Protein AF-A0A954L6G1-F1 (afdb_monomer)

Solvent-accessible surface area (backbone atoms only — not comparable to full-atom values): 14324 Å² total; per-residue (Å²): 111,70,65,61,53,52,53,54,38,44,67,31,48,65,79,38,81,56,45,69,69,55,43,50,50,51,41,54,53,53,43,53,52,48,53,52,44,32,55,57,39,49,74,72,54,77,54,74,66,57,22,50,51,52,35,48,60,74,73,45,59,55,69,59,50,26,50,49,55,48,66,68,55,56,71,66,48,51,49,49,45,56,47,41,71,73,65,44,80,57,92,93,56,51,52,65,60,42,11,52,54,41,15,52,52,49,42,51,54,51,51,53,53,50,52,51,52,53,50,50,34,68,75,70,67,61,83,73,84,72,66,63,66,58,57,50,50,51,51,54,51,53,26,53,48,4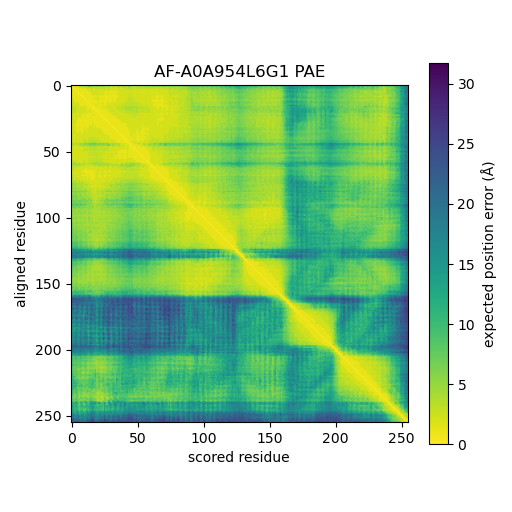3,24,54,50,42,34,52,47,44,53,51,69,75,67,61,80,79,78,93,76,70,71,79,79,46,53,69,38,57,53,45,21,53,51,20,52,50,49,55,50,51,51,52,51,48,54,52,56,41,60,72,68,64,60,88,67,78,72,80,50,75,64,56,53,51,50,54,51,52,40,50,51,51,17,47,57,26,48,46,52,55,52,53,55,55,50,54,66,48,50,65,55,56,57,54,51,62,56,47,58,64,61,64,63,57,68,92,75,86,127

Structure (mmCIF, N/CA/C/O backbone):
data_AF-A0A954L6G1-F1
#
_entry.id   AF-A0A954L6G1-F1
#
loop_
_atom_site.group_PDB
_atom_site.id
_atom_site.type_symbol
_atom_site.label_atom_id
_atom_site.label_alt_id
_atom_site.label_comp_id
_atom_site.label_asym_id
_atom_site.label_entity_id
_atom_site.label_seq_id
_atom_site.pdbx_PDB_ins_code
_atom_site.Cartn_x
_atom_site.Cartn_y
_atom_site.Cartn_z
_atom_site.occupancy
_atom_site.B_iso_or_equiv
_atom_site.auth_seq_id
_atom_site.auth_comp_id
_atom_site.auth_asym_id
_atom_site.auth_atom_id
_atom_site.pdbx_PDB_model_num
ATOM 1 N N . MET A 1 1 ? -16.533 -8.136 26.248 1.00 78.00 1 MET A N 1
ATOM 2 C CA . MET A 1 1 ? -16.760 -6.669 26.196 1.00 78.00 1 MET A CA 1
ATOM 3 C C . MET A 1 1 ? -15.780 -5.954 25.268 1.00 78.00 1 MET A C 1
ATOM 5 O O . MET A 1 1 ? -16.239 -5.197 24.425 1.00 78.00 1 MET A O 1
ATOM 9 N N . GLN A 1 2 ? -14.470 -6.219 25.361 1.00 87.31 2 GLN A N 1
ATOM 10 C CA . GLN A 1 2 ? -13.465 -5.634 24.455 1.00 87.31 2 GLN A CA 1
ATOM 11 C C . GLN A 1 2 ? -13.770 -5.869 22.966 1.00 87.31 2 GLN A C 1
ATOM 13 O O . GLN A 1 2 ? -13.587 -4.960 22.164 1.00 87.31 2 GLN A O 1
ATOM 18 N N . ASP A 1 3 ? -14.318 -7.032 22.604 1.00 89.69 3 ASP A N 1
ATOM 19 C CA 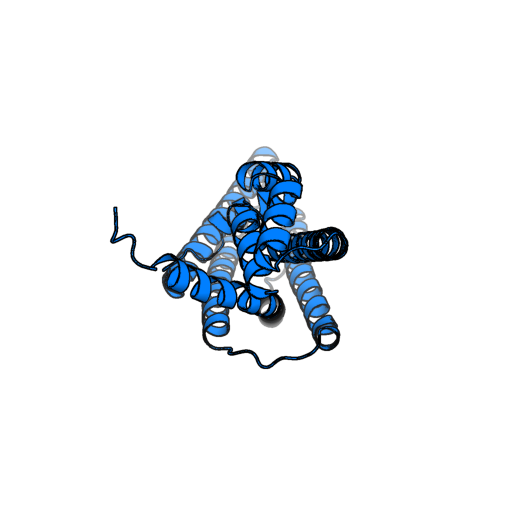. ASP A 1 3 ? -14.669 -7.327 21.207 1.00 89.69 3 ASP A CA 1
ATOM 20 C C . ASP A 1 3 ? -15.749 -6.384 20.662 1.00 89.69 3 ASP A C 1
ATOM 22 O O . ASP A 1 3 ? -15.628 -5.902 19.543 1.00 89.69 3 ASP A O 1
ATOM 26 N N . ARG A 1 4 ? -16.750 -6.006 21.474 1.00 89.69 4 ARG A N 1
ATOM 27 C CA . ARG A 1 4 ? -17.790 -5.043 21.062 1.00 89.69 4 ARG A CA 1
ATOM 28 C C . ARG A 1 4 ? -17.205 -3.658 20.762 1.00 89.69 4 ARG A C 1
ATOM 30 O O . ARG A 1 4 ? -17.628 -3.021 19.803 1.00 89.69 4 ARG A O 1
ATOM 37 N N . LEU A 1 5 ? -16.212 -3.217 21.541 1.00 91.56 5 LEU A N 1
ATOM 38 C CA . LEU A 1 5 ? -15.490 -1.969 21.270 1.00 91.56 5 LEU A CA 1
ATOM 39 C C . LEU A 1 5 ? -14.687 -2.055 19.973 1.00 91.56 5 LEU A C 1
ATOM 41 O O . LEU A 1 5 ? -14.742 -1.133 19.165 1.00 91.56 5 LEU A O 1
ATOM 45 N N . LYS A 1 6 ? -13.978 -3.168 19.745 1.00 91.88 6 LYS A N 1
ATOM 46 C CA . LYS A 1 6 ? -13.238 -3.375 18.494 1.00 91.88 6 LYS A CA 1
ATOM 47 C C . LYS A 1 6 ? -14.166 -3.355 17.279 1.00 91.88 6 LYS A C 1
ATOM 49 O O . LYS A 1 6 ? -13.829 -2.725 16.287 1.00 91.88 6 LYS A O 1
ATOM 54 N N . ILE A 1 7 ? -15.349 -3.962 17.382 1.00 90.25 7 ILE A N 1
ATOM 55 C CA . ILE A 1 7 ? -16.375 -3.939 16.327 1.00 90.25 7 ILE A CA 1
ATOM 56 C C . ILE A 1 7 ? -16.852 -2.507 16.044 1.00 90.25 7 ILE A C 1
ATOM 58 O O . ILE A 1 7 ? -16.988 -2.120 14.884 1.00 90.25 7 ILE A O 1
ATOM 62 N N . ALA A 1 8 ? -17.098 -1.703 17.083 1.00 91.88 8 ALA A N 1
ATOM 63 C CA . ALA A 1 8 ? -17.509 -0.310 16.910 1.00 91.88 8 ALA A CA 1
ATOM 64 C C . ALA A 1 8 ? -16.415 0.530 16.225 1.00 91.88 8 ALA A C 1
ATOM 66 O O . ALA A 1 8 ? -16.706 1.258 15.277 1.00 91.88 8 ALA A O 1
ATOM 67 N N . VAL A 1 9 ? -15.158 0.372 16.652 1.00 95.06 9 VAL A N 1
ATOM 68 C CA . VAL A 1 9 ? -13.986 0.999 16.016 1.00 95.06 9 VAL A CA 1
ATOM 69 C C . VAL A 1 9 ? -13.873 0.589 14.552 1.00 95.06 9 VAL A C 1
ATOM 71 O O . VAL A 1 9 ? -13.688 1.444 13.686 1.00 95.06 9 VAL A O 1
ATOM 74 N N . GLU A 1 10 ? -14.023 -0.703 14.260 1.00 93.25 10 GLU A N 1
ATOM 75 C CA . GLU A 1 10 ? -13.933 -1.222 12.898 1.00 93.25 10 GLU A CA 1
ATOM 76 C C . GLU A 1 10 ? -14.984 -0.583 11.993 1.00 93.25 10 GLU A C 1
ATOM 78 O O . GLU A 1 10 ? -14.648 -0.085 10.923 1.00 93.25 10 GLU A O 1
ATOM 83 N N . ARG A 1 11 ? -16.239 -0.487 12.447 1.00 91.94 11 ARG A N 1
ATOM 84 C CA . ARG A 1 11 ? -17.315 0.162 11.679 1.00 91.94 11 ARG A CA 1
ATOM 85 C C . ARG A 1 11 ? -17.013 1.620 11.329 1.00 91.94 11 ARG A C 1
ATOM 87 O O . ARG A 1 11 ? -17.403 2.062 10.254 1.00 91.94 11 ARG A O 1
ATOM 94 N N . ILE A 1 12 ? -16.310 2.345 12.199 1.00 95.19 12 ILE A N 1
ATOM 95 C CA . ILE A 1 12 ? -15.933 3.747 11.970 1.00 95.19 12 ILE A CA 1
ATOM 96 C C . ILE A 1 12 ? -14.753 3.855 10.994 1.00 95.19 12 ILE A C 1
ATOM 98 O O . ILE A 1 12 ? -14.756 4.705 10.101 1.00 95.19 12 ILE A O 1
ATOM 102 N N . VAL A 1 13 ? -13.732 3.005 11.144 1.00 95.94 13 VAL A N 1
ATOM 103 C CA . VAL A 1 13 ? -12.481 3.106 10.370 1.00 95.94 13 VAL A CA 1
ATOM 104 C C . VAL A 1 13 ? -12.571 2.401 9.009 1.00 95.94 13 VAL A C 1
ATOM 106 O O . VAL A 1 13 ? -11.932 2.821 8.041 1.00 95.94 13 VAL A O 1
ATOM 109 N N . ARG A 1 14 ? -13.389 1.352 8.875 1.00 92.00 14 ARG A N 1
ATOM 110 C CA . ARG A 1 14 ? -13.589 0.605 7.622 1.00 92.00 14 ARG A CA 1
ATOM 111 C C . ARG A 1 14 ? -13.956 1.491 6.424 1.00 92.00 14 ARG A C 1
ATOM 113 O O . ARG A 1 14 ? -13.282 1.344 5.397 1.00 92.00 14 ARG A O 1
ATOM 120 N N . PRO A 1 15 ? -14.930 2.421 6.504 1.00 94.50 15 PRO A N 1
ATOM 121 C CA . PRO A 1 15 ? -15.274 3.301 5.384 1.00 94.50 15 PRO A CA 1
ATOM 122 C C . PRO A 1 15 ? -14.190 4.330 5.034 1.00 94.50 15 PRO A C 1
ATOM 124 O O . PRO A 1 15 ? -14.221 4.873 3.929 1.00 94.50 15 PRO A O 1
ATOM 127 N N . VAL A 1 16 ? -13.210 4.575 5.914 1.00 94.94 16 VAL A N 1
ATOM 128 C CA . VAL A 1 16 ? -12.135 5.542 5.656 1.00 94.94 16 VAL A CA 1
ATOM 129 C C . VAL A 1 16 ? -11.309 5.103 4.438 1.00 94.94 16 VAL A C 1
ATOM 131 O O . VAL A 1 16 ? -10.891 3.956 4.287 1.00 94.94 16 VAL A O 1
ATOM 134 N N . ASP A 1 17 ? -11.072 6.027 3.524 1.00 92.38 17 ASP A N 1
ATOM 135 C CA . ASP A 1 17 ? -10.259 5.910 2.320 1.00 92.38 17 ASP A CA 1
ATOM 136 C C . ASP A 1 17 ? -8.770 6.101 2.684 1.00 92.38 17 ASP A C 1
ATOM 138 O O . ASP A 1 17 ? -8.176 7.131 2.380 1.00 92.38 17 ASP A O 1
ATOM 142 N N . ALA A 1 18 ? -8.184 5.118 3.379 1.00 91.19 18 ALA A N 1
ATOM 143 C CA . ALA A 1 18 ? -6.786 5.138 3.831 1.00 91.19 18 ALA A CA 1
ATOM 144 C C . ALA A 1 18 ? -6.035 3.828 3.510 1.00 91.19 18 ALA A C 1
ATOM 146 O O . ALA A 1 18 ? -6.678 2.772 3.399 1.00 91.19 18 ALA A O 1
ATOM 147 N N . PRO A 1 19 ? -4.689 3.862 3.388 1.00 87.75 19 PRO A N 1
ATOM 148 C CA . PRO A 1 19 ? -3.853 2.664 3.366 1.00 87.75 19 PRO A CA 1
ATOM 149 C C . PRO A 1 19 ? -4.117 1.772 4.581 1.00 87.75 19 PRO A C 1
ATOM 151 O O . PRO A 1 19 ? -4.480 2.241 5.661 1.00 87.75 19 PRO A O 1
ATOM 154 N N . ALA A 1 20 ? -3.924 0.466 4.417 1.00 85.38 20 ALA A N 1
ATOM 155 C CA . ALA A 1 20 ? -4.268 -0.502 5.453 1.00 85.38 20 ALA A CA 1
ATOM 156 C C . ALA A 1 20 ? -3.442 -0.308 6.743 1.00 85.38 20 ALA A C 1
ATOM 158 O O . ALA A 1 20 ? -3.968 -0.461 7.844 1.00 85.38 20 ALA A O 1
ATOM 159 N N . THR A 1 21 ? -2.181 0.107 6.616 1.00 84.38 21 THR A N 1
ATOM 160 C CA . THR A 1 21 ? -1.304 0.483 7.736 1.00 84.38 21 THR A CA 1
ATOM 161 C C . THR A 1 21 ? -1.825 1.702 8.497 1.00 84.38 21 THR A C 1
ATOM 163 O O . THR A 1 21 ? -1.866 1.681 9.727 1.00 84.38 21 THR A O 1
ATOM 166 N N . THR A 1 22 ? -2.296 2.736 7.795 1.00 90.81 22 THR A N 1
ATOM 167 C CA . THR A 1 22 ? -2.945 3.894 8.423 1.00 90.81 22 THR A CA 1
ATOM 168 C C . THR A 1 22 ? -4.234 3.485 9.127 1.00 90.81 22 THR A C 1
ATOM 170 O O . THR A 1 22 ? -4.439 3.877 10.273 1.00 90.81 22 THR A O 1
ATOM 173 N N . LYS A 1 23 ? -5.086 2.666 8.492 1.00 92.81 23 LYS A N 1
ATOM 174 C CA . LYS A 1 23 ? -6.312 2.158 9.131 1.00 92.81 23 LYS A CA 1
ATOM 175 C C . LYS A 1 23 ? -6.008 1.396 10.408 1.00 92.81 23 LYS A C 1
ATOM 177 O O . LYS A 1 23 ? -6.697 1.584 11.400 1.00 92.81 23 LYS A O 1
ATOM 182 N N . LEU A 1 24 ? -4.976 0.556 10.393 1.00 90.31 24 LEU A N 1
ATOM 183 C CA . LEU A 1 24 ? -4.522 -0.160 11.577 1.00 90.31 24 LEU A CA 1
ATOM 184 C C . LEU A 1 24 ? -4.160 0.811 12.708 1.00 90.31 24 LEU A C 1
ATOM 186 O O . LEU A 1 24 ? -4.693 0.673 13.804 1.00 90.31 24 LEU A O 1
ATOM 190 N N . ARG A 1 25 ? -3.337 1.828 12.424 1.00 92.94 25 ARG A N 1
ATOM 191 C CA . ARG A 1 25 ? -2.991 2.859 13.413 1.00 92.94 25 ARG A CA 1
ATOM 192 C C . ARG A 1 25 ? -4.237 3.585 13.932 1.00 92.94 25 ARG A C 1
ATOM 194 O O . ARG A 1 25 ? -4.398 3.719 15.137 1.00 92.94 25 ARG A O 1
ATOM 201 N N . MET A 1 26 ? -5.142 3.994 13.040 1.00 95.50 26 MET A N 1
ATOM 202 C CA . MET A 1 26 ? -6.405 4.646 13.411 1.00 95.50 26 MET A CA 1
ATOM 203 C C . MET A 1 26 ? -7.268 3.756 14.310 1.00 95.50 26 MET A C 1
ATOM 205 O O . MET A 1 26 ? -7.846 4.246 15.273 1.00 95.50 26 MET A O 1
ATOM 209 N N . ARG A 1 27 ? -7.344 2.448 14.028 1.00 95.38 27 ARG A N 1
ATOM 210 C CA . ARG A 1 27 ? -8.066 1.485 14.868 1.00 95.38 27 ARG A CA 1
ATOM 211 C C . ARG A 1 27 ? -7.426 1.361 16.247 1.00 95.38 27 ARG A C 1
ATOM 213 O O . ARG A 1 27 ? -8.142 1.394 17.239 1.00 95.38 27 ARG A O 1
ATOM 220 N N . GLU A 1 28 ? -6.103 1.235 16.319 1.00 94.00 28 GLU A N 1
ATOM 221 C CA . GLU A 1 28 ? -5.363 1.139 17.584 1.00 94.00 28 GLU A CA 1
ATOM 222 C C . GLU A 1 28 ? -5.545 2.400 18.443 1.00 94.00 28 GLU A C 1
ATOM 224 O O . GLU A 1 28 ? -5.882 2.296 19.624 1.00 94.00 28 GLU A O 1
ATOM 229 N N . GLU A 1 29 ? -5.393 3.583 17.844 1.00 96.38 29 GLU A N 1
ATOM 230 C CA . GLU A 1 29 ? -5.580 4.874 18.513 1.00 96.38 29 GLU A CA 1
ATOM 231 C C . GLU A 1 29 ? -7.032 5.058 18.975 1.00 96.38 29 GLU A C 1
ATOM 233 O O . GLU A 1 29 ? -7.282 5.337 20.149 1.00 96.38 29 GLU A O 1
ATOM 238 N N . LEU A 1 30 ? -8.009 4.834 18.089 1.00 96.25 30 LEU A N 1
ATOM 239 C CA . LEU A 1 30 ? -9.424 5.000 18.417 1.00 96.25 30 LEU A CA 1
ATOM 240 C C . LEU A 1 30 ? -9.889 4.001 19.483 1.00 96.25 30 LEU A C 1
ATOM 242 O O . LEU A 1 30 ? -10.657 4.357 20.377 1.00 96.25 30 LEU A O 1
ATOM 246 N N . PHE A 1 31 ? -9.391 2.764 19.432 1.00 95.81 31 PHE A N 1
ATOM 247 C CA . PHE A 1 31 ? -9.660 1.750 20.447 1.00 95.81 31 PHE A CA 1
ATOM 248 C C . PHE A 1 31 ? -9.075 2.138 21.808 1.00 95.81 31 PHE A C 1
ATOM 250 O O . PHE A 1 31 ? -9.761 2.006 22.822 1.00 95.81 31 PHE A O 1
ATOM 257 N N . ALA A 1 32 ? -7.847 2.665 21.847 1.00 96.19 32 ALA A N 1
ATOM 258 C CA . ALA A 1 32 ? -7.239 3.157 23.081 1.00 96.19 32 ALA A CA 1
ATOM 259 C C . ALA A 1 32 ? -8.037 4.326 23.688 1.00 96.19 32 ALA A C 1
ATOM 261 O O . ALA A 1 32 ? -8.297 4.332 24.893 1.00 96.19 32 ALA A O 1
ATOM 262 N N . HIS A 1 33 ? -8.490 5.274 22.861 1.00 96.12 33 HIS A N 1
ATOM 263 C CA . HIS A 1 33 ? -9.347 6.376 23.305 1.00 96.12 33 HIS A CA 1
ATOM 264 C C . HIS A 1 33 ? -10.693 5.887 23.846 1.00 96.12 33 HIS A C 1
ATOM 266 O O . HIS A 1 33 ? -11.124 6.325 24.913 1.00 96.12 33 HIS A O 1
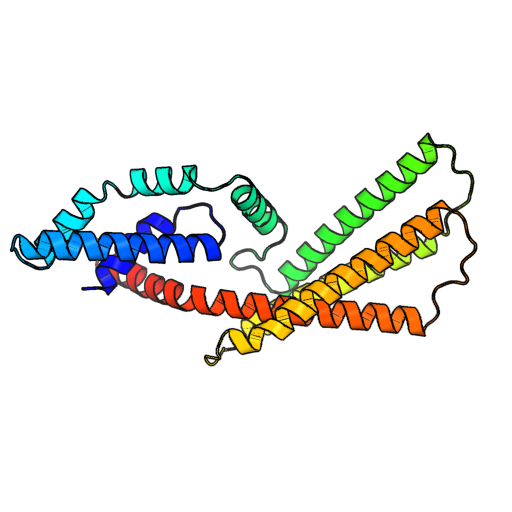ATOM 272 N N . LEU A 1 34 ? -11.334 4.940 23.161 1.00 95.75 34 LEU A N 1
ATOM 273 C CA . LEU A 1 34 ? -12.590 4.355 23.623 1.00 95.75 34 LEU A CA 1
ATOM 274 C C . LEU A 1 34 ? -12.440 3.594 24.940 1.00 95.75 34 LEU A C 1
ATOM 276 O O . LEU A 1 34 ? -13.312 3.708 25.796 1.00 95.75 34 LEU A O 1
ATOM 280 N N . LEU A 1 35 ? -11.341 2.860 25.136 1.00 96.19 35 LEU A N 1
ATOM 281 C CA . LEU A 1 35 ? -11.056 2.200 26.413 1.00 96.19 35 LEU A CA 1
ATOM 282 C C . LEU A 1 35 ? -10.899 3.209 27.556 1.00 96.19 35 LEU A C 1
ATOM 284 O O . LEU A 1 35 ? -11.408 2.970 28.650 1.00 96.19 35 LEU A O 1
ATOM 288 N N . ALA A 1 36 ? -10.235 4.342 27.308 1.00 96.75 36 ALA A N 1
ATOM 289 C CA . ALA A 1 36 ? -10.095 5.404 28.302 1.00 96.75 36 ALA A CA 1
ATOM 290 C C . ALA A 1 36 ? -11.457 6.020 28.668 1.00 96.75 36 ALA A C 1
ATOM 292 O O . ALA A 1 36 ? -11.793 6.111 29.848 1.00 96.75 36 ALA A O 1
ATOM 293 N N . VAL A 1 37 ? -12.283 6.354 27.668 1.00 96.38 37 VAL A N 1
ATOM 294 C CA . VAL A 1 37 ? -13.645 6.869 27.892 1.00 96.38 37 VAL A CA 1
ATOM 295 C C . VAL A 1 37 ? -14.509 5.837 28.618 1.00 96.38 37 VAL A C 1
ATOM 297 O O . VAL A 1 37 ? -15.251 6.190 29.530 1.00 96.38 37 VAL A O 1
ATOM 300 N N . GLN A 1 38 ? -14.398 4.554 28.268 1.00 96.38 38 GLN A N 1
ATOM 301 C CA . GLN A 1 38 ? -15.130 3.490 28.950 1.00 96.38 38 GLN A CA 1
ATOM 302 C C . GLN A 1 38 ? -14.742 3.382 30.424 1.00 96.38 38 GLN A C 1
ATOM 304 O O . GLN A 1 38 ? -15.623 3.255 31.268 1.00 96.38 38 GLN A O 1
ATOM 309 N N . ALA A 1 39 ? -13.450 3.465 30.749 1.00 96.69 39 ALA A N 1
ATOM 310 C CA . ALA A 1 39 ? -12.987 3.446 32.133 1.00 96.69 39 ALA A CA 1
ATOM 311 C C . ALA A 1 39 ? -13.531 4.643 32.937 1.00 96.69 39 ALA A C 1
ATOM 313 O O . ALA A 1 39 ? -13.968 4.472 34.077 1.00 96.69 39 ALA A O 1
ATOM 314 N N . GLU A 1 40 ? -13.578 5.835 32.332 1.00 97.50 40 GLU A N 1
ATOM 315 C CA . GLU A 1 40 ? -14.213 7.012 32.937 1.00 97.50 40 GLU A CA 1
ATOM 316 C C . GLU A 1 40 ? -15.712 6.793 33.178 1.00 97.50 40 GLU A C 1
ATOM 318 O O . GLU A 1 40 ? -16.199 7.024 34.285 1.00 97.50 40 GLU A O 1
ATOM 323 N N . GLU A 1 41 ? -16.460 6.325 32.175 1.00 97.12 41 GLU A N 1
ATOM 324 C CA . GLU A 1 41 ? -17.907 6.113 32.304 1.00 97.12 41 GLU A CA 1
ATOM 325 C C . GLU A 1 41 ? -18.250 4.942 33.241 1.00 97.12 41 GLU A C 1
ATOM 327 O O . GLU A 1 41 ? -19.281 4.985 33.911 1.00 97.12 41 GLU A O 1
ATOM 332 N N . ALA A 1 42 ? -17.383 3.930 33.347 1.00 96.31 42 ALA A N 1
ATOM 333 C CA . ALA A 1 42 ? -17.520 2.835 34.306 1.00 96.31 42 ALA A CA 1
ATOM 334 C C . ALA A 1 42 ? -17.375 3.330 35.752 1.00 96.31 42 ALA A C 1
ATOM 336 O O . ALA A 1 42 ? -18.110 2.889 36.635 1.00 96.31 42 ALA A O 1
ATOM 337 N N . SER A 1 43 ? -16.484 4.301 35.997 1.00 97.38 43 SER A N 1
ATOM 338 C CA . SER A 1 43 ? -16.319 4.911 37.326 1.00 97.38 43 SER A CA 1
ATOM 339 C C . SER A 1 43 ? -17.567 5.665 37.807 1.00 97.38 43 SER A C 1
ATOM 341 O O . SER A 1 43 ? -17.751 5.860 39.007 1.00 97.38 43 SER A O 1
ATOM 343 N N . ARG A 1 44 ? -18.458 6.044 36.880 1.00 96.62 44 ARG A N 1
ATOM 344 C CA . ARG A 1 44 ? -19.743 6.699 37.168 1.00 96.62 44 ARG A CA 1
ATOM 345 C C . ARG A 1 44 ? -20.873 5.708 37.476 1.00 96.62 44 ARG A C 1
ATOM 347 O O . ARG A 1 44 ? -21.989 6.139 37.754 1.00 96.62 44 ARG A O 1
ATOM 354 N N . GLY A 1 45 ? -20.586 4.404 37.455 1.00 95.12 45 GLY A N 1
ATOM 355 C CA . GLY A 1 45 ? -21.544 3.331 37.716 1.00 95.12 45 GLY A CA 1
ATOM 356 C C . GLY A 1 45 ? -22.507 3.073 36.555 1.00 95.12 45 GLY A C 1
ATOM 357 O O . GLY A 1 45 ? -22.589 3.843 35.600 1.00 95.12 45 GLY A O 1
ATOM 358 N N . GLY A 1 46 ? -23.253 1.975 36.638 1.00 94.94 46 GLY A N 1
ATOM 359 C CA . GLY A 1 46 ? -24.144 1.496 35.578 1.00 94.94 46 GLY A CA 1
ATOM 360 C C . GLY A 1 46 ? -23.751 0.104 35.103 1.00 94.94 46 GLY A C 1
ATOM 361 O O . GLY A 1 46 ? -22.687 -0.410 35.448 1.00 94.94 46 GLY A O 1
ATOM 362 N N . SER A 1 47 ? -24.635 -0.516 34.335 1.00 96.25 47 SER A N 1
ATOM 363 C CA . SER A 1 47 ? -24.341 -1.793 33.689 1.00 96.25 47 SER A CA 1
ATOM 364 C C . SER A 1 47 ? -23.300 -1.627 32.577 1.00 96.25 47 SER A C 1
ATOM 366 O O . SER A 1 47 ? -23.170 -0.560 31.975 1.00 96.25 47 SER A O 1
ATOM 368 N N . ASP A 1 48 ? -22.595 -2.710 32.254 1.00 93.19 48 ASP A N 1
ATOM 369 C CA . ASP A 1 48 ? -21.630 -2.773 31.148 1.00 93.19 48 ASP A CA 1
ATOM 370 C C . ASP A 1 48 ? -22.200 -2.244 29.816 1.00 93.19 48 ASP A C 1
ATOM 372 O O . ASP A 1 48 ? -21.497 -1.602 29.032 1.00 93.19 48 ASP A O 1
ATOM 376 N N . GLU A 1 49 ? -23.487 -2.485 29.562 1.00 93.25 49 GLU A N 1
ATOM 377 C CA . GLU A 1 49 ? -24.182 -2.056 28.347 1.00 93.25 49 GLU A CA 1
ATOM 378 C C . GLU A 1 49 ? -24.494 -0.553 28.342 1.00 93.25 49 GLU A C 1
ATOM 380 O O . GLU A 1 49 ? -24.286 0.119 27.330 1.00 93.25 49 GLU A O 1
ATOM 385 N N . GLU A 1 50 ? -24.910 0.007 29.479 1.00 95.44 50 GLU A N 1
ATOM 386 C CA . GLU A 1 50 ? -25.116 1.452 29.632 1.00 95.44 50 GLU A CA 1
ATOM 387 C C . GLU A 1 50 ? -23.797 2.219 29.548 1.00 95.44 50 GLU A C 1
ATOM 389 O O . GLU A 1 50 ? -23.726 3.256 28.887 1.00 95.44 50 GLU A O 1
ATOM 394 N N . VAL A 1 51 ? -22.741 1.698 30.182 1.00 96.19 51 VAL A N 1
ATOM 395 C CA . VAL A 1 51 ? -21.390 2.266 30.107 1.00 96.19 51 VAL A CA 1
ATOM 396 C C . VAL A 1 51 ? -20.931 2.295 28.652 1.00 96.19 51 VAL A C 1
ATOM 398 O O . VAL A 1 51 ? -20.546 3.353 28.163 1.00 96.19 51 VAL A O 1
ATOM 401 N N . MET A 1 52 ? -21.053 1.173 27.937 1.00 94.12 52 MET A N 1
ATOM 402 C CA . MET A 1 52 ? -20.718 1.079 26.514 1.00 94.12 52 MET A CA 1
ATOM 403 C C . MET A 1 52 ? -21.483 2.103 25.671 1.00 94.12 52 MET A C 1
ATOM 405 O O . MET A 1 52 ? -20.881 2.824 24.875 1.00 94.12 52 MET A O 1
ATOM 409 N N . LYS A 1 53 ? -22.805 2.185 25.853 1.00 94.06 53 LYS A N 1
ATOM 410 C CA . LYS A 1 53 ? -23.660 3.114 25.112 1.00 94.06 53 LYS A CA 1
ATOM 411 C C . LYS A 1 53 ? -23.228 4.564 25.336 1.00 94.06 53 LYS A C 1
ATOM 413 O O . LYS A 1 53 ? -23.012 5.278 24.361 1.00 94.06 53 LYS A O 1
ATOM 418 N N . ARG A 1 54 ? -23.017 4.976 26.591 1.00 95.94 54 ARG A N 1
ATOM 419 C CA . ARG A 1 54 ? -22.558 6.337 26.919 1.00 95.94 54 ARG A CA 1
ATOM 420 C C . ARG A 1 54 ? -21.169 6.633 26.360 1.00 95.94 54 ARG A C 1
ATOM 422 O O . ARG A 1 54 ? -20.930 7.740 25.887 1.00 95.94 54 ARG A O 1
ATOM 429 N N . SER A 1 55 ? -20.258 5.658 26.380 1.00 95.81 55 SER A N 1
ATOM 430 C CA . SER A 1 55 ? -18.926 5.825 25.791 1.00 95.81 55 SER A CA 1
ATOM 431 C C . SER A 1 55 ? -18.986 6.058 24.282 1.00 95.81 55 SER A C 1
ATOM 433 O O . SER A 1 55 ? -18.285 6.934 23.781 1.00 95.81 55 SER A O 1
ATOM 435 N N . LEU A 1 56 ? -19.842 5.320 23.568 1.00 93.12 56 LEU A N 1
ATOM 436 C CA . LEU A 1 56 ? -20.051 5.509 22.130 1.00 93.12 56 LEU A CA 1
ATOM 437 C C . LEU A 1 56 ? -20.748 6.840 21.824 1.00 93.12 56 LEU A C 1
ATOM 439 O O . LEU A 1 56 ? -20.318 7.553 20.925 1.00 93.12 56 LEU A O 1
ATOM 443 N N . GLU A 1 57 ? -21.768 7.220 22.597 1.00 94.00 57 GLU A N 1
ATOM 444 C CA . GLU A 1 57 ? -22.444 8.517 22.451 1.00 94.00 57 GLU A CA 1
ATOM 445 C C . GLU A 1 57 ? -21.477 9.694 22.652 1.00 94.00 57 GLU A C 1
ATOM 447 O O . GLU A 1 57 ? -21.529 10.669 21.903 1.00 94.00 57 GLU A O 1
ATOM 452 N N . ARG A 1 58 ? -20.554 9.591 23.619 1.00 94.69 58 ARG A N 1
ATOM 453 C CA . ARG A 1 58 ? -19.545 10.625 23.902 1.00 94.69 58 ARG A CA 1
ATOM 454 C C . ARG A 1 58 ? -18.469 10.730 22.821 1.00 94.69 58 ARG A C 1
ATOM 456 O O . ARG A 1 58 ? -17.918 11.811 22.635 1.00 94.69 58 ARG A O 1
ATOM 463 N N . LEU A 1 59 ? -18.177 9.637 22.116 1.00 92.06 59 LEU A N 1
ATOM 464 C CA . LEU A 1 59 ? -17.281 9.640 20.958 1.00 92.06 59 LEU A CA 1
ATOM 465 C C . LEU A 1 59 ? -17.912 10.354 19.744 1.00 92.06 59 LEU A C 1
ATOM 467 O O . LEU A 1 59 ? -17.194 10.846 18.877 1.00 92.06 59 LEU A O 1
ATOM 471 N N . GLY A 1 60 ? -19.244 10.442 19.706 1.00 92.50 60 GLY A N 1
ATOM 472 C CA . GLY A 1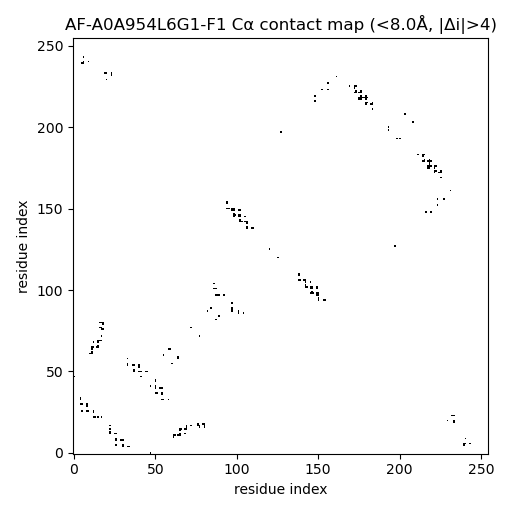 60 ? -20.010 11.037 18.615 1.00 92.50 60 GLY A CA 1
ATOM 473 C C . GLY A 1 60 ? -20.552 10.001 17.628 1.00 92.50 60 GLY A C 1
ATOM 474 O O . GLY A 1 60 ? -20.300 8.800 17.728 1.00 92.50 60 GLY A O 1
ATOM 475 N N . GLY A 1 61 ? -21.348 10.467 16.663 1.00 90.88 61 GLY A N 1
ATOM 476 C CA . GLY A 1 61 ? -21.901 9.604 15.618 1.00 90.88 61 GLY A CA 1
ATOM 477 C C . GLY A 1 61 ? -20.804 9.039 14.713 1.00 90.88 61 GLY A C 1
ATOM 478 O O . GLY A 1 61 ? -19.883 9.764 14.333 1.00 90.88 61 GLY A O 1
ATOM 479 N N . SER A 1 62 ? -20.929 7.764 14.324 1.00 92.06 62 SER A N 1
ATOM 480 C CA . SER A 1 62 ? -19.943 7.073 13.478 1.00 92.06 62 SER A CA 1
ATOM 481 C C . SER A 1 62 ? -19.626 7.842 12.199 1.00 92.06 62 SER A C 1
ATOM 483 O O . SER A 1 62 ? -18.462 7.976 11.842 1.00 92.06 62 SER A O 1
ATOM 485 N N . ASP A 1 63 ? -20.650 8.399 11.553 1.00 93.50 63 ASP A N 1
ATOM 486 C CA . ASP A 1 63 ? -20.514 9.083 10.265 1.00 93.50 63 ASP A CA 1
ATOM 487 C C . ASP A 1 63 ? -19.702 10.376 10.387 1.00 93.50 63 ASP A C 1
ATOM 489 O O . ASP A 1 63 ? -18.881 10.688 9.521 1.00 93.50 63 ASP A O 1
ATOM 493 N N . VAL A 1 64 ? -19.886 11.103 11.495 1.00 95.50 64 VAL A N 1
ATOM 494 C CA . VAL A 1 64 ? -19.123 12.320 11.794 1.00 95.50 64 VAL A CA 1
ATOM 495 C C . VAL A 1 64 ? -17.659 11.951 11.992 1.00 95.50 64 VAL A C 1
ATOM 497 O O . VAL A 1 64 ? -16.798 12.506 11.312 1.00 95.50 64 VAL A O 1
ATOM 500 N N . LEU A 1 65 ? -17.378 10.943 12.821 1.00 96.31 65 LEU A N 1
ATOM 501 C CA . LEU A 1 65 ? -16.005 10.544 13.114 1.00 96.31 65 LEU A CA 1
ATOM 502 C C . LEU A 1 65 ? -15.292 9.959 11.889 1.00 96.31 65 LEU A C 1
ATOM 504 O O . LEU A 1 65 ? -14.130 10.270 11.642 1.00 96.31 65 LEU A O 1
ATOM 508 N N . THR A 1 66 ? -15.988 9.176 11.061 1.00 96.75 66 THR A N 1
ATOM 509 C CA . THR A 1 66 ? -15.463 8.726 9.766 1.00 96.75 66 THR A CA 1
ATOM 510 C C . THR A 1 66 ? -15.106 9.916 8.874 1.00 96.75 66 THR A C 1
ATOM 512 O O . THR A 1 66 ? -14.044 9.907 8.249 1.00 96.75 66 THR A O 1
ATOM 515 N N . SER A 1 67 ? -15.958 10.946 8.808 1.00 96.56 67 SER A N 1
ATOM 516 C CA . SER A 1 67 ? -15.695 12.135 7.989 1.00 96.56 67 SER A CA 1
ATOM 517 C C . SER A 1 67 ? -14.485 12.936 8.485 1.00 96.56 67 SER A C 1
ATOM 519 O O . SER A 1 67 ? -13.671 13.388 7.678 1.00 96.56 67 SER A O 1
ATOM 521 N N . GLU A 1 68 ? -14.307 13.038 9.803 1.00 97.12 68 GLU A N 1
ATOM 522 C CA . GLU A 1 68 ? -13.160 13.700 10.426 1.00 97.12 68 GLU A CA 1
ATOM 523 C C . GLU A 1 68 ? -11.866 12.914 10.197 1.00 97.12 68 GLU A C 1
ATOM 525 O O . GLU A 1 68 ? -10.861 13.485 9.765 1.00 97.12 68 GLU A O 1
ATOM 530 N N . LEU A 1 69 ? -11.900 11.588 10.380 1.00 96.94 69 LEU A N 1
ATOM 531 C CA . LEU A 1 69 ? -10.773 10.708 10.067 1.00 96.94 69 LEU A CA 1
ATOM 532 C C . LEU A 1 69 ? -10.384 10.834 8.591 1.00 96.94 69 LEU A C 1
ATOM 534 O O . LEU A 1 69 ? -9.209 11.008 8.270 1.00 96.94 69 LEU A O 1
ATOM 538 N N . GLN A 1 70 ? -11.364 10.846 7.689 1.00 96.69 70 GLN A N 1
ATOM 539 C CA . GLN A 1 70 ? -11.140 11.039 6.260 1.00 96.69 70 GLN A CA 1
ATOM 540 C C . GLN A 1 70 ? -10.492 12.394 5.938 1.00 96.69 70 GLN A C 1
ATOM 542 O O . GLN A 1 70 ? -9.614 12.472 5.071 1.00 96.69 70 GLN A O 1
ATOM 547 N N . ALA A 1 71 ? -10.925 13.459 6.616 1.00 96.81 71 ALA A N 1
ATOM 548 C CA . ALA A 1 71 ? -10.393 14.806 6.445 1.00 96.81 71 ALA A CA 1
ATOM 549 C C . ALA A 1 71 ? -8.965 14.944 6.998 1.00 96.81 71 ALA A C 1
ATOM 551 O O . ALA A 1 71 ? -8.157 15.673 6.419 1.00 96.81 71 ALA A O 1
ATOM 552 N N . SER A 1 72 ? -8.636 14.207 8.064 1.00 96.44 72 SER A N 1
ATOM 553 C CA . SER A 1 72 ? -7.304 14.206 8.685 1.00 96.44 72 SER A CA 1
ATOM 554 C C . SER A 1 72 ? -6.222 13.515 7.850 1.00 96.44 72 SER A C 1
ATOM 556 O O . SER A 1 72 ? -5.031 13.701 8.107 1.00 96.44 72 SER A O 1
ATOM 558 N N . LEU A 1 73 ? -6.606 12.746 6.824 1.00 96.44 73 LEU A N 1
ATOM 559 C CA . LEU A 1 73 ? -5.641 12.045 5.987 1.00 96.44 73 LEU A CA 1
ATOM 560 C C . LEU A 1 73 ? -4.748 13.016 5.211 1.00 96.44 73 LEU A C 1
ATOM 562 O O . LEU A 1 73 ? -5.246 13.899 4.493 1.00 96.44 73 LEU A O 1
ATOM 566 N N . PRO A 1 74 ? -3.421 12.825 5.263 1.00 95.00 74 PRO A N 1
ATOM 567 C CA . PRO A 1 74 ? -2.513 13.639 4.487 1.00 95.00 74 PRO A CA 1
ATOM 568 C C . PRO A 1 74 ? -2.667 13.338 2.991 1.00 95.00 74 PRO A C 1
ATOM 570 O O . PRO A 1 74 ? -3.076 12.258 2.559 1.00 95.00 74 PRO A O 1
ATOM 573 N N . TRP A 1 75 ? -2.322 14.322 2.159 1.00 93.75 75 TRP A N 1
ATOM 574 C CA . TRP A 1 75 ? -2.515 14.229 0.710 1.00 93.75 75 TRP A CA 1
ATOM 575 C C . TRP A 1 75 ? -1.771 13.042 0.077 1.00 93.75 75 TRP A C 1
ATOM 577 O O . TRP A 1 75 ? -2.295 12.436 -0.856 1.00 93.75 75 TRP A O 1
ATOM 587 N N . HIS A 1 76 ? -0.592 12.678 0.590 1.00 89.19 76 HIS A N 1
ATOM 588 C CA . HIS A 1 76 ? 0.209 11.582 0.043 1.00 89.19 76 HIS A CA 1
ATOM 589 C C . HIS A 1 76 ? -0.462 10.213 0.235 1.00 89.19 76 HIS A C 1
ATOM 591 O O . HIS A 1 76 ? -0.439 9.409 -0.691 1.00 89.19 76 HIS A O 1
ATOM 597 N N . GLU A 1 77 ? -1.152 9.978 1.354 1.00 90.00 77 GLU A N 1
ATOM 598 C CA . GLU A 1 77 ? -1.898 8.732 1.593 1.00 90.00 77 GLU A CA 1
ATOM 599 C C . GLU A 1 77 ? -3.102 8.598 0.645 1.00 90.00 77 GLU A C 1
ATOM 601 O O . GLU A 1 77 ? -3.383 7.522 0.112 1.00 90.00 77 GLU A O 1
ATOM 606 N N . ARG A 1 78 ? -3.770 9.718 0.330 1.00 89.56 78 ARG A N 1
ATOM 607 C CA . ARG A 1 78 ? -4.831 9.740 -0.695 1.00 89.56 78 ARG A CA 1
ATOM 608 C C . ARG A 1 78 ? -4.286 9.367 -2.078 1.00 89.56 78 ARG A C 1
ATOM 610 O O . ARG A 1 78 ? -4.932 8.638 -2.837 1.00 89.56 78 ARG A O 1
ATOM 617 N N . HIS A 1 79 ? -3.091 9.855 -2.415 1.00 86.69 79 HIS A N 1
ATOM 618 C CA . HIS A 1 79 ? -2.406 9.493 -3.658 1.00 86.69 79 HIS A CA 1
ATOM 619 C C . HIS A 1 79 ? -1.973 8.027 -3.675 1.00 86.69 79 HIS A C 1
ATOM 621 O O . HIS A 1 79 ? -2.167 7.361 -4.693 1.00 86.69 79 HIS A O 1
ATOM 627 N N . GLU A 1 80 ? -1.457 7.513 -2.561 1.00 84.62 80 GLU A N 1
ATOM 628 C CA . GLU A 1 80 ? -1.080 6.111 -2.414 1.00 84.62 80 GLU A CA 1
ATOM 629 C C . GLU A 1 80 ? -2.264 5.190 -2.708 1.00 84.62 80 GLU A C 1
ATOM 631 O O . GLU A 1 80 ? -2.133 4.275 -3.522 1.00 84.62 80 GLU A O 1
ATOM 636 N N . ARG A 1 81 ? -3.465 5.466 -2.172 1.00 84.00 81 ARG A N 1
ATOM 637 C CA . ARG A 1 81 ? -4.636 4.650 -2.533 1.00 84.00 81 ARG A CA 1
ATOM 638 C C . ARG A 1 81 ? -4.983 4.775 -4.009 1.00 84.00 81 ARG A C 1
ATOM 640 O O . ARG A 1 81 ? -5.323 3.772 -4.634 1.00 84.00 81 ARG A O 1
ATOM 647 N N . ARG A 1 82 ? -4.916 5.974 -4.596 1.00 87.81 82 ARG A N 1
ATOM 648 C CA . ARG A 1 82 ? -5.184 6.144 -6.034 1.00 87.81 82 ARG A CA 1
ATOM 649 C C . ARG A 1 82 ? -4.235 5.285 -6.869 1.00 87.81 82 ARG A C 1
ATOM 651 O O . ARG A 1 82 ? -4.692 4.615 -7.794 1.00 87.81 82 ARG A O 1
ATOM 658 N N . MET A 1 83 ? -2.957 5.247 -6.498 1.00 82.00 83 MET A N 1
ATOM 659 C CA . MET A 1 83 ? -1.975 4.352 -7.101 1.00 82.00 83 MET A CA 1
ATOM 660 C C . MET A 1 83 ? -2.319 2.886 -6.839 1.00 82.00 83 MET A C 1
ATOM 662 O O . MET A 1 83 ? -2.340 2.099 -7.779 1.00 82.00 83 MET A O 1
ATOM 666 N N . ASN A 1 84 ? -2.683 2.511 -5.613 1.00 84.25 84 ASN A N 1
ATOM 667 C CA . ASN A 1 84 ? -3.045 1.136 -5.281 1.00 84.25 84 ASN A CA 1
ATOM 668 C C . ASN A 1 84 ? -4.310 0.660 -6.023 1.00 84.25 84 ASN A C 1
ATOM 670 O O . ASN A 1 84 ? -4.396 -0.496 -6.407 1.00 84.25 84 ASN A O 1
ATOM 674 N N . ARG A 1 85 ? -5.274 1.534 -6.338 1.00 86.62 85 ARG A N 1
ATOM 675 C CA . ARG A 1 85 ? -6.417 1.165 -7.203 1.00 86.62 85 ARG A CA 1
ATOM 676 C C . ARG A 1 85 ? -5.993 0.875 -8.645 1.00 86.62 85 ARG A C 1
ATOM 678 O O . ARG A 1 85 ? -6.636 0.080 -9.328 1.00 86.62 85 ARG A O 1
ATOM 685 N N . TRP A 1 86 ? -4.947 1.545 -9.122 1.00 84.12 86 TRP A N 1
ATOM 686 C CA . TRP A 1 86 ? -4.424 1.365 -10.476 1.00 84.12 86 TRP A CA 1
ATOM 687 C C . TRP A 1 86 ? -3.499 0.148 -10.571 1.00 84.12 86 TRP A C 1
ATOM 689 O O . TRP A 1 86 ? -3.616 -0.633 -11.513 1.00 84.12 86 TRP A O 1
ATOM 699 N N . PHE A 1 87 ? -2.628 -0.044 -9.580 1.00 84.38 87 PHE A N 1
ATOM 700 C CA . PHE A 1 87 ? -1.554 -1.041 -9.602 1.00 84.38 87 PHE A CA 1
ATOM 701 C C . PHE A 1 87 ? -1.770 -2.239 -8.674 1.00 84.38 87 PHE A C 1
ATOM 703 O O . PHE A 1 87 ? -1.122 -3.257 -8.872 1.00 84.38 87 PHE A O 1
ATOM 710 N N . GLY A 1 88 ? -2.651 -2.149 -7.682 1.00 85.69 88 GLY A N 1
ATOM 711 C CA . GLY A 1 88 ? -2.941 -3.215 -6.720 1.00 85.69 88 GLY A CA 1
ATOM 712 C C . GLY A 1 88 ? -3.953 -4.229 -7.245 1.00 85.69 88 GLY A C 1
ATOM 713 O O . GLY A 1 88 ? -4.672 -3.957 -8.211 1.00 85.69 88 GLY A O 1
ATOM 714 N N . LYS A 1 89 ? -3.979 -5.420 -6.635 1.00 88.00 89 LYS A N 1
ATOM 715 C CA . LYS A 1 89 ? -4.893 -6.526 -6.974 1.00 88.00 89 LYS A CA 1
ATOM 716 C C . LYS A 1 89 ? -6.331 -6.145 -6.618 1.00 88.00 89 LYS A C 1
ATOM 718 O O . LYS A 1 89 ? -6.565 -5.597 -5.545 1.00 88.00 89 LYS A O 1
ATOM 723 N N . ARG A 1 90 ? -7.278 -6.410 -7.520 1.00 92.06 90 ARG A N 1
ATOM 724 C CA . ARG A 1 90 ? -8.712 -6.185 -7.275 1.00 92.06 90 ARG A CA 1
ATOM 725 C C . ARG A 1 90 ? -9.320 -7.385 -6.551 1.00 92.06 90 ARG A C 1
ATOM 727 O O . ARG A 1 90 ? -8.862 -8.515 -6.729 1.00 92.06 90 ARG A O 1
ATOM 734 N N . ASP A 1 91 ? -10.375 -7.147 -5.783 1.00 86.19 91 ASP A N 1
ATOM 735 C CA . ASP A 1 91 ? -11.108 -8.222 -5.112 1.00 86.19 91 ASP A CA 1
ATOM 736 C C . ASP A 1 91 ? -11.688 -9.197 -6.151 1.00 86.19 91 ASP A C 1
ATOM 738 O O . ASP A 1 91 ? -12.237 -8.784 -7.174 1.00 86.19 91 ASP A O 1
ATOM 742 N N . GLY A 1 92 ? -11.493 -10.502 -5.931 1.00 89.38 92 GLY A N 1
ATOM 743 C CA . GLY A 1 92 ? -11.897 -11.567 -6.862 1.00 89.38 92 GLY A CA 1
ATOM 744 C C . GLY A 1 92 ? -11.010 -11.744 -8.106 1.00 89.38 92 GLY A C 1
ATOM 745 O O . GLY A 1 92 ? -11.235 -12.664 -8.890 1.00 89.38 92 GLY A O 1
ATOM 746 N N . GLU A 1 93 ? -9.985 -10.910 -8.308 1.00 90.62 93 GLU A N 1
ATOM 747 C CA . GLU A 1 93 ? -9.065 -11.043 -9.443 1.00 90.62 93 GLU A CA 1
ATOM 748 C C . GLU A 1 93 ? -8.139 -12.258 -9.258 1.00 90.62 93 GLU A C 1
ATOM 750 O O . GLU A 1 93 ? -7.545 -12.453 -8.193 1.00 90.62 93 GLU A O 1
ATOM 755 N N . THR A 1 94 ? -7.973 -13.084 -10.297 1.00 91.69 94 THR A N 1
ATOM 756 C CA . THR A 1 94 ? -7.013 -14.198 -10.247 1.00 91.69 94 THR A CA 1
ATOM 757 C C . THR A 1 94 ? -5.569 -13.668 -10.258 1.00 91.69 94 THR A C 1
ATOM 759 O O . THR A 1 94 ? -5.309 -12.614 -10.849 1.00 91.69 94 THR A O 1
ATOM 762 N N . PRO A 1 95 ? -4.592 -14.382 -9.661 1.00 84.94 95 PRO A N 1
ATOM 763 C CA . PRO A 1 95 ? -3.176 -13.986 -9.682 1.00 84.94 95 PRO A CA 1
ATOM 764 C C . PRO A 1 95 ? -2.636 -13.672 -11.083 1.00 84.94 95 PRO A C 1
ATOM 766 O O . PRO A 1 95 ? -1.924 -12.690 -11.282 1.00 84.94 95 PRO A O 1
ATOM 769 N N . VAL A 1 96 ? -3.025 -14.481 -12.074 1.00 86.75 96 VAL A N 1
ATOM 770 C CA . VAL A 1 96 ? -2.602 -14.312 -13.469 1.00 86.75 96 VAL A CA 1
ATOM 771 C C . VAL A 1 96 ? -3.220 -13.058 -14.086 1.00 86.75 96 VAL A C 1
ATOM 773 O O . VAL A 1 96 ? -2.500 -12.280 -14.706 1.00 86.75 96 VAL A O 1
ATOM 776 N N . ALA A 1 97 ? -4.524 -12.819 -13.893 1.00 92.69 97 ALA A N 1
ATOM 777 C CA . ALA A 1 97 ? -5.188 -11.622 -14.414 1.00 92.69 97 ALA A CA 1
ATOM 778 C C . ALA A 1 97 ? -4.565 -10.338 -13.843 1.00 92.69 97 ALA A C 1
ATOM 780 O O . ALA A 1 97 ? -4.265 -9.404 -14.592 1.00 92.69 97 ALA A O 1
ATOM 781 N N . PHE A 1 98 ? -4.277 -10.342 -12.538 1.00 89.50 98 PHE A N 1
ATOM 782 C CA . PHE A 1 98 ? -3.549 -9.267 -11.876 1.00 89.50 98 PHE A CA 1
ATOM 783 C C . PHE A 1 98 ? -2.164 -9.041 -12.496 1.00 89.50 98 PHE A C 1
ATOM 785 O O . PHE A 1 98 ? -1.840 -7.915 -12.874 1.00 89.50 98 PHE A O 1
ATOM 792 N N . ALA A 1 99 ? -1.364 -10.102 -12.641 1.00 83.00 99 ALA A N 1
ATOM 793 C CA . ALA A 1 99 ? -0.012 -10.011 -13.187 1.00 83.00 99 ALA A CA 1
ATOM 794 C C . ALA A 1 99 ? -0.002 -9.467 -14.624 1.00 83.00 99 ALA A C 1
ATOM 796 O O . ALA A 1 99 ? 0.805 -8.594 -14.941 1.00 83.00 99 ALA A O 1
ATOM 797 N N . VAL A 1 100 ? -0.935 -9.913 -15.476 1.00 90.50 100 VAL A N 1
ATOM 798 C CA . VAL A 1 100 ? -1.098 -9.390 -16.845 1.00 90.50 100 VAL A CA 1
ATOM 799 C C . VAL A 1 100 ? -1.438 -7.901 -16.824 1.00 90.50 100 VAL A C 1
ATOM 801 O O . VAL A 1 100 ? -0.793 -7.116 -17.520 1.00 90.50 100 VAL A O 1
ATOM 804 N N . ARG A 1 101 ? -2.421 -7.481 -16.017 1.00 94.12 101 ARG A N 1
ATOM 805 C CA . ARG A 1 101 ? -2.824 -6.069 -15.922 1.00 94.12 101 ARG A CA 1
ATOM 806 C C . ARG A 1 101 ? -1.696 -5.189 -15.391 1.00 94.12 101 ARG A C 1
ATOM 808 O O . ARG A 1 101 ? -1.490 -4.083 -15.896 1.00 94.12 101 ARG A O 1
ATOM 815 N N . TYR A 1 102 ? -0.963 -5.669 -14.392 1.00 86.19 102 TYR A N 1
ATOM 816 C CA . TYR A 1 102 ? 0.185 -4.965 -13.838 1.00 86.19 102 TYR A CA 1
ATOM 817 C C . TYR A 1 102 ? 1.287 -4.804 -14.893 1.00 86.19 102 TYR A C 1
ATOM 819 O O . TYR A 1 102 ? 1.719 -3.683 -15.158 1.00 86.19 102 TYR A O 1
ATOM 827 N N . ALA A 1 103 ? 1.660 -5.889 -15.579 1.00 83.50 103 ALA A N 1
ATOM 828 C CA . ALA A 1 103 ? 2.660 -5.875 -16.645 1.00 83.50 103 ALA A CA 1
ATOM 829 C C . ALA A 1 103 ? 2.266 -4.961 -17.817 1.00 83.50 103 ALA A C 1
ATOM 831 O O . ALA A 1 103 ? 3.090 -4.189 -18.302 1.00 83.50 103 ALA A O 1
ATOM 832 N N . ALA A 1 104 ? 0.995 -4.977 -18.227 1.00 90.12 104 ALA A N 1
ATOM 833 C CA . ALA A 1 104 ? 0.472 -4.066 -19.243 1.00 90.12 104 ALA A CA 1
ATOM 834 C C . ALA A 1 104 ? 0.565 -2.596 -18.800 1.00 90.12 104 ALA A C 1
ATOM 836 O O . ALA A 1 104 ? 0.945 -1.730 -19.586 1.00 90.12 104 ALA A O 1
ATOM 837 N N . SER A 1 105 ? 0.271 -2.308 -17.529 1.00 85.94 105 SER A N 1
ATOM 838 C CA . SER A 1 105 ? 0.379 -0.950 -16.975 1.00 85.94 105 SER A CA 1
ATOM 839 C C . SER A 1 105 ? 1.833 -0.467 -16.961 1.00 85.94 105 SER A C 1
ATOM 841 O O . SER A 1 105 ? 2.118 0.669 -17.342 1.00 85.94 105 SER A O 1
ATOM 843 N N . VAL A 1 106 ? 2.765 -1.350 -16.588 1.00 82.25 106 VAL A N 1
ATOM 844 C CA . VAL A 1 106 ? 4.212 -1.094 -16.641 1.00 82.25 106 VAL A CA 1
ATOM 845 C C . VAL A 1 106 ? 4.685 -0.867 -18.079 1.00 82.25 106 VAL A C 1
ATOM 847 O O . VAL A 1 106 ? 5.437 0.075 -18.325 1.00 82.25 106 VAL A O 1
ATOM 850 N N . PHE A 1 107 ? 4.207 -1.663 -19.040 1.00 85.62 107 PHE A N 1
ATOM 851 C CA . PHE A 1 107 ? 4.517 -1.483 -20.460 1.00 85.62 107 PHE A CA 1
ATOM 852 C C . PHE A 1 107 ? 4.089 -0.103 -20.968 1.00 85.62 107 PHE A C 1
ATOM 854 O O . PHE A 1 107 ? 4.884 0.583 -21.607 1.00 85.62 107 PHE A O 1
ATOM 861 N N . VAL A 1 108 ? 2.865 0.336 -20.651 1.00 86.44 108 VAL A N 1
ATOM 862 C CA . VAL A 1 108 ? 2.365 1.661 -21.050 1.00 86.44 108 VAL A CA 1
ATOM 863 C C . VAL A 1 108 ? 3.225 2.775 -20.451 1.00 86.44 108 VAL A C 1
ATOM 865 O O . VAL A 1 108 ? 3.638 3.676 -21.177 1.00 86.44 108 VAL A O 1
ATOM 868 N N . LEU A 1 109 ? 3.558 2.704 -19.158 1.00 79.19 109 LEU A N 1
ATOM 869 C CA . LEU A 1 109 ? 4.427 3.693 -18.507 1.00 79.19 109 LEU A CA 1
ATOM 870 C C . LEU A 1 109 ? 5.829 3.747 -19.127 1.00 79.19 109 LEU A C 1
ATOM 872 O O . LEU A 1 109 ? 6.357 4.835 -19.381 1.00 79.19 109 LEU A O 1
ATOM 876 N N . ALA A 1 110 ? 6.424 2.585 -19.402 1.00 78.81 110 ALA A N 1
ATOM 877 C CA . ALA A 1 110 ? 7.723 2.489 -20.057 1.00 78.81 110 ALA A CA 1
ATOM 878 C C . ALA A 1 110 ? 7.669 3.061 -21.485 1.00 78.81 110 ALA A C 1
ATOM 880 O O . ALA A 1 110 ? 8.535 3.847 -21.874 1.00 78.81 110 ALA A O 1
ATOM 881 N N . GLY A 1 111 ? 6.615 2.740 -22.240 1.00 80.25 111 GLY A N 1
ATOM 882 C CA . GLY A 1 111 ? 6.378 3.262 -23.584 1.00 80.25 111 GLY A CA 1
ATOM 883 C C . GLY A 1 111 ? 6.226 4.784 -23.613 1.00 80.25 111 GLY A C 1
ATOM 884 O O . GLY A 1 111 ? 6.883 5.445 -24.415 1.00 80.25 111 GLY A O 1
ATOM 885 N N . VAL A 1 112 ? 5.434 5.358 -22.698 1.00 80.00 112 VAL A N 1
ATOM 886 C CA . VAL A 1 112 ? 5.289 6.819 -22.545 1.00 80.00 112 VAL A CA 1
ATOM 887 C C . VAL A 1 112 ? 6.632 7.469 -22.211 1.00 80.00 112 VAL A C 1
ATOM 889 O O . VAL A 1 112 ? 6.986 8.485 -22.805 1.00 80.00 112 VAL A O 1
ATOM 892 N N . SER A 1 113 ? 7.416 6.863 -21.318 1.00 75.62 113 SER A N 1
ATOM 893 C CA . SER A 1 113 ? 8.740 7.375 -20.940 1.00 75.62 113 SER A CA 1
ATOM 894 C C . SER A 1 113 ? 9.702 7.415 -22.134 1.00 75.62 113 SER A C 1
ATOM 896 O O . SER A 1 113 ? 10.404 8.406 -22.335 1.00 75.62 113 SER A O 1
ATOM 898 N N . ILE A 1 114 ? 9.695 6.376 -22.975 1.00 77.94 114 ILE A N 1
ATOM 899 C CA . ILE A 1 114 ? 10.492 6.340 -24.209 1.00 77.94 114 ILE A CA 1
ATOM 900 C C . ILE A 1 114 ? 9.993 7.365 -25.219 1.00 77.94 114 ILE A C 1
ATOM 902 O O . ILE A 1 114 ? 10.807 8.082 -25.796 1.00 77.94 114 ILE A O 1
ATOM 906 N N . ALA A 1 115 ? 8.680 7.476 -25.418 1.00 81.75 115 ALA A N 1
ATOM 907 C CA . ALA A 1 115 ? 8.104 8.457 -26.331 1.00 81.75 115 ALA A CA 1
ATOM 908 C C . ALA A 1 115 ? 8.493 9.891 -25.936 1.00 81.75 115 ALA A C 1
ATOM 910 O O . ALA A 1 115 ? 8.911 10.670 -26.790 1.00 81.75 115 ALA A O 1
ATOM 911 N N . LEU A 1 116 ? 8.443 10.221 -24.640 1.00 78.12 116 LEU A N 1
ATOM 912 C CA . LEU A 1 116 ? 8.893 11.513 -24.116 1.00 78.12 116 LEU A CA 1
ATOM 913 C C . LEU A 1 116 ? 10.399 11.729 -24.309 1.00 78.12 116 LEU A C 1
ATOM 915 O O . LEU A 1 116 ? 10.814 12.824 -24.684 1.00 78.12 116 LEU A O 1
ATOM 919 N N . ALA A 1 117 ? 11.222 10.696 -24.106 1.00 76.81 117 ALA A N 1
ATOM 920 C CA . ALA A 1 117 ? 12.659 10.781 -24.354 1.00 76.81 117 ALA A CA 1
ATOM 921 C C . ALA A 1 117 ? 12.972 11.033 -25.840 1.00 76.81 117 ALA A C 1
ATOM 923 O O . ALA A 1 117 ? 13.813 11.874 -26.163 1.00 76.81 117 ALA A O 1
ATOM 924 N N . LEU A 1 118 ? 12.272 10.349 -26.751 1.00 80.12 118 LEU A N 1
ATOM 925 C CA . LEU A 1 118 ? 12.391 10.559 -28.196 1.00 80.12 118 LEU A CA 1
ATOM 926 C C . LEU A 1 118 ? 11.919 11.960 -28.604 1.00 80.12 118 LEU A C 1
ATOM 928 O O . LEU A 1 118 ? 12.603 12.624 -29.383 1.00 80.12 118 LEU A O 1
ATOM 932 N N . LEU A 1 119 ? 10.807 12.438 -28.038 1.00 82.94 119 LEU A N 1
ATOM 933 C CA . LEU A 1 119 ? 10.301 13.791 -28.264 1.00 82.94 119 LEU A CA 1
ATOM 934 C C . LEU A 1 119 ? 11.309 14.849 -27.804 1.00 82.94 119 LEU A C 1
ATOM 936 O O . LEU A 1 119 ? 11.629 15.757 -28.565 1.00 82.94 119 LEU A O 1
ATOM 940 N N . GLY A 1 120 ? 11.864 14.709 -26.598 1.00 81.31 120 GLY A N 1
ATOM 941 C CA . GLY A 1 120 ? 12.910 15.603 -26.101 1.00 81.31 120 GLY A CA 1
ATOM 942 C C . GLY A 1 120 ? 14.108 15.646 -27.051 1.00 81.31 120 GLY A C 1
ATOM 943 O O . GLY A 1 120 ? 14.566 16.720 -27.426 1.00 81.31 120 GLY A O 1
ATOM 944 N N . ARG A 1 121 ? 14.572 14.491 -27.538 1.00 79.06 121 ARG A N 1
ATOM 945 C CA . ARG A 1 121 ? 15.664 14.445 -28.526 1.00 79.06 121 ARG A CA 1
ATOM 946 C C . ARG A 1 121 ? 15.327 15.174 -29.822 1.00 79.06 121 ARG A C 1
ATOM 948 O O . ARG A 1 121 ? 16.186 15.894 -30.329 1.00 79.06 121 ARG A O 1
ATOM 955 N N . ALA A 1 122 ? 14.115 14.983 -30.340 1.00 82.38 122 ALA A N 1
ATOM 956 C CA . ALA A 1 122 ? 13.652 15.656 -31.548 1.00 82.38 122 ALA A CA 1
ATOM 957 C C . ALA A 1 122 ? 13.634 17.183 -31.366 1.00 82.38 122 ALA A C 1
ATOM 959 O O . ALA A 1 122 ? 14.067 17.907 -32.257 1.00 82.38 122 ALA A O 1
ATOM 960 N N . LEU A 1 123 ? 13.212 17.662 -30.191 1.00 86.50 123 LEU A N 1
ATOM 961 C CA . LEU A 1 123 ? 13.173 19.089 -29.861 1.00 86.50 123 LEU A CA 1
ATOM 962 C C . LEU A 1 123 ? 14.568 19.702 -29.638 1.00 86.50 123 LEU A C 1
ATOM 964 O O . LEU A 1 123 ? 14.778 20.860 -29.982 1.00 86.50 123 LEU A O 1
ATOM 968 N N . PHE A 1 124 ? 15.527 18.943 -29.095 1.00 88.69 124 PHE A N 1
ATOM 969 C CA . PHE A 1 124 ? 16.877 19.432 -28.763 1.00 88.69 124 PHE A CA 1
ATOM 970 C C . PHE A 1 124 ? 17.961 19.085 -29.803 1.00 88.69 124 PHE A C 1
ATOM 972 O O . PHE A 1 124 ? 19.144 19.305 -29.552 1.00 88.69 124 PHE A O 1
ATOM 979 N N . GLY A 1 125 ? 17.592 18.545 -30.970 1.00 85.56 125 GLY A N 1
ATOM 980 C CA . GLY A 1 125 ? 18.518 18.350 -32.094 1.00 85.56 125 GLY A CA 1
ATOM 981 C C . GLY A 1 125 ? 19.593 17.273 -31.885 1.00 85.56 125 GLY A C 1
ATOM 982 O O . GLY A 1 125 ? 20.666 17.341 -32.484 1.00 85.56 125 GLY A O 1
ATOM 983 N N . ALA A 1 126 ? 19.339 16.263 -31.047 1.00 78.88 126 ALA A N 1
ATOM 984 C CA . ALA A 1 126 ? 20.298 15.182 -30.812 1.00 78.88 126 ALA A CA 1
ATOM 985 C C . ALA A 1 126 ? 20.363 14.220 -32.020 1.00 78.88 126 ALA A C 1
ATOM 987 O O . ALA A 1 126 ? 19.546 13.310 -32.148 1.00 78.88 126 ALA A O 1
ATOM 988 N N . SER A 1 127 ? 21.360 14.393 -32.892 1.00 72.94 127 SER A N 1
ATOM 989 C CA . SER A 1 127 ? 21.458 13.737 -34.212 1.00 72.94 127 SER A CA 1
ATOM 990 C C . SER A 1 127 ? 21.913 12.271 -34.217 1.00 72.9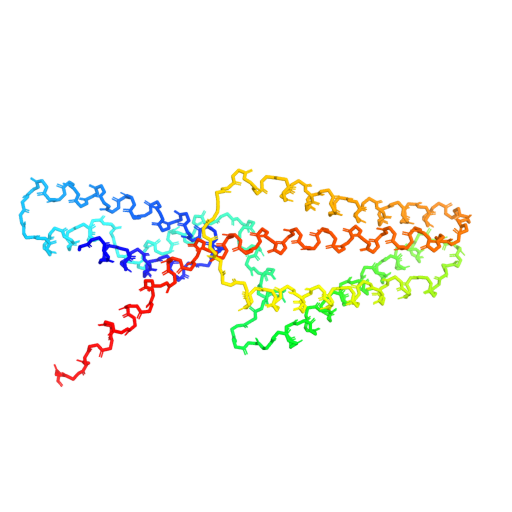4 127 SER A C 1
ATOM 992 O O . SER A 1 127 ? 21.930 11.637 -35.271 1.00 72.94 127 SER A O 1
ATOM 994 N N . ARG A 1 128 ? 22.296 11.696 -33.069 1.00 69.12 128 ARG A N 1
ATOM 995 C CA . ARG A 1 128 ? 22.809 10.316 -33.038 1.00 69.12 128 ARG A CA 1
ATOM 996 C C . ARG A 1 128 ? 21.670 9.287 -33.103 1.00 69.12 128 ARG A C 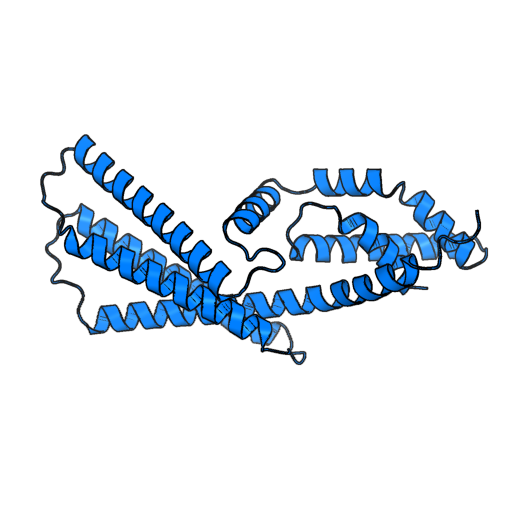1
ATOM 998 O O . ARG A 1 128 ? 20.748 9.385 -32.284 1.00 69.12 128 ARG A O 1
ATOM 1005 N N . PRO A 1 129 ? 21.734 8.292 -34.011 1.00 66.56 129 PRO A N 1
ATOM 1006 C CA . PRO A 1 129 ? 20.752 7.220 -34.068 1.00 66.56 129 PRO A CA 1
ATOM 1007 C C . PRO A 1 129 ? 20.867 6.381 -32.798 1.00 66.56 129 PRO A C 1
ATOM 1009 O O . PRO A 1 129 ? 21.921 5.834 -32.480 1.00 66.56 129 PRO A O 1
ATOM 1012 N N . MET A 1 130 ? 19.781 6.308 -32.038 1.00 64.75 130 MET A N 1
ATOM 1013 C CA . MET A 1 130 ? 19.706 5.386 -30.915 1.00 64.75 130 MET A CA 1
ATOM 1014 C C . MET A 1 130 ? 19.619 3.962 -31.476 1.00 64.75 130 MET A C 1
ATOM 1016 O O . MET A 1 130 ? 18.955 3.730 -32.489 1.00 64.75 130 MET A O 1
ATOM 1020 N N . ALA A 1 131 ? 20.257 2.990 -30.826 1.00 71.12 131 ALA A N 1
ATOM 1021 C CA . ALA A 1 131 ? 20.012 1.585 -31.123 1.00 71.12 131 ALA A CA 1
ATOM 1022 C C . ALA A 1 131 ? 18.584 1.233 -30.664 1.00 71.12 131 ALA A C 1
ATOM 1024 O O . ALA A 1 131 ? 18.384 0.758 -29.549 1.00 71.12 131 ALA A O 1
ATOM 1025 N N . HIS A 1 132 ? 17.580 1.508 -31.504 1.00 72.88 132 HIS A N 1
ATOM 1026 C CA . HIS A 1 132 ? 16.156 1.282 -31.218 1.00 72.88 132 HIS A CA 1
ATOM 1027 C C . HIS A 1 132 ? 15.889 -0.139 -30.692 1.00 72.88 132 HIS A C 1
ATOM 1029 O O . HIS A 1 132 ? 15.074 -0.325 -29.790 1.00 72.88 132 HIS A O 1
ATOM 1035 N N . GLY A 1 133 ? 16.649 -1.128 -31.179 1.00 70.25 133 GLY A N 1
ATOM 1036 C CA . GLY A 1 133 ? 16.590 -2.509 -30.697 1.00 70.25 133 GLY A CA 1
ATOM 1037 C C . GLY A 1 133 ? 16.974 -2.679 -29.221 1.00 70.25 133 GLY A C 1
ATOM 1038 O O . GLY A 1 133 ? 16.343 -3.464 -28.522 1.00 70.25 133 GLY A O 1
ATOM 1039 N N . ALA A 1 134 ? 17.944 -1.914 -28.710 1.00 69.62 134 ALA A N 1
ATOM 1040 C CA . ALA A 1 134 ? 18.345 -1.980 -27.303 1.00 69.62 134 ALA A CA 1
ATOM 1041 C C . ALA A 1 134 ? 17.276 -1.380 -26.376 1.00 69.62 134 ALA A C 1
ATOM 1043 O O . ALA A 1 134 ? 16.980 -1.951 -25.329 1.00 69.62 134 ALA A O 1
ATOM 1044 N N . ALA A 1 135 ? 16.657 -0.263 -26.779 1.00 72.31 135 ALA A N 1
ATOM 1045 C CA . ALA A 1 135 ? 15.544 0.336 -26.042 1.00 72.31 135 ALA A CA 1
ATOM 1046 C C . ALA A 1 135 ? 14.346 -0.619 -25.968 1.00 72.31 135 ALA A C 1
ATOM 1048 O O . ALA A 1 135 ? 13.803 -0.850 -24.890 1.00 72.31 135 ALA A O 1
ATOM 1049 N N . PHE A 1 136 ? 13.982 -1.226 -27.100 1.00 74.69 136 PHE A N 1
ATOM 1050 C CA . PHE A 1 136 ? 12.897 -2.202 -27.157 1.00 74.69 136 PHE A CA 1
ATOM 1051 C C . PHE A 1 136 ? 13.190 -3.444 -26.302 1.00 74.69 136 PHE A C 1
ATOM 1053 O O . PHE A 1 136 ? 12.333 -3.873 -25.532 1.00 74.69 136 PHE A O 1
ATOM 1060 N N . GLY A 1 137 ? 14.415 -3.978 -26.376 1.00 73.75 137 GLY A N 1
ATOM 1061 C CA . GLY A 1 137 ? 14.845 -5.115 -25.559 1.00 73.75 137 GLY A CA 1
ATOM 1062 C C . GLY A 1 137 ? 14.766 -4.835 -24.055 1.00 73.75 137 GLY A C 1
ATOM 1063 O O . GLY A 1 137 ? 14.279 -5.677 -23.305 1.00 73.75 137 GLY A O 1
ATOM 1064 N N . MET A 1 138 ? 15.163 -3.634 -23.620 1.00 73.75 138 MET A N 1
ATOM 1065 C CA . MET A 1 138 ? 15.046 -3.219 -22.216 1.00 73.75 138 MET A CA 1
ATOM 1066 C C . MET A 1 138 ? 13.590 -3.144 -21.746 1.00 73.75 138 MET A C 1
ATOM 1068 O O . MET A 1 138 ? 13.281 -3.643 -20.667 1.00 73.75 138 MET A O 1
ATOM 1072 N N . VAL A 1 139 ? 12.684 -2.577 -22.550 1.00 78.81 139 VAL A N 1
ATOM 1073 C CA . VAL A 1 139 ? 11.250 -2.535 -22.206 1.00 78.81 139 VAL A CA 1
ATOM 1074 C C . VAL A 1 139 ? 10.675 -3.936 -22.104 1.00 78.81 139 VAL A C 1
ATOM 1076 O O . VAL A 1 139 ? 9.994 -4.241 -21.131 1.00 78.81 139 VAL A O 1
ATOM 1079 N N . ALA A 1 140 ? 10.947 -4.787 -23.095 1.00 77.06 140 ALA A N 1
ATOM 1080 C CA . ALA A 1 140 ? 10.437 -6.151 -23.115 1.00 77.06 140 ALA A CA 1
ATOM 1081 C C . ALA A 1 140 ? 10.889 -6.927 -21.869 1.00 77.06 140 ALA A C 1
ATOM 1083 O O . ALA A 1 140 ? 10.063 -7.554 -21.211 1.00 77.06 140 ALA A O 1
ATOM 1084 N N . MET A 1 141 ? 12.171 -6.817 -21.502 1.00 75.69 141 MET A N 1
ATOM 1085 C CA . MET A 1 141 ? 12.702 -7.421 -20.280 1.00 75.69 141 MET A CA 1
ATOM 1086 C C . MET A 1 141 ? 11.997 -6.881 -19.032 1.00 75.69 141 MET A C 1
ATOM 1088 O O . MET A 1 141 ? 11.524 -7.667 -18.220 1.00 75.69 141 MET A O 1
ATOM 1092 N N . PHE A 1 142 ? 11.834 -5.561 -18.916 1.00 77.69 142 PHE A N 1
ATOM 1093 C CA . PHE A 1 142 ? 11.183 -4.943 -17.758 1.00 77.69 142 PHE A CA 1
ATOM 1094 C C . PHE A 1 142 ? 9.717 -5.372 -17.597 1.00 77.69 142 PHE A C 1
ATOM 1096 O O . PHE A 1 142 ? 9.236 -5.555 -16.481 1.00 77.69 142 PHE A O 1
ATOM 1103 N N . VAL A 1 143 ? 8.999 -5.569 -18.707 1.00 78.94 143 VAL A N 1
ATOM 1104 C CA . VAL A 1 143 ? 7.614 -6.064 -18.700 1.00 78.94 143 VAL A CA 1
ATOM 1105 C C . VAL A 1 143 ? 7.541 -7.530 -18.292 1.00 78.94 143 VAL A C 1
ATOM 1107 O O . VAL A 1 143 ? 6.671 -7.890 -17.499 1.00 78.94 143 VAL A O 1
ATOM 1110 N N . ILE A 1 144 ? 8.443 -8.368 -18.811 1.00 77.69 144 ILE A N 1
ATOM 1111 C CA . ILE A 1 144 ? 8.534 -9.782 -18.425 1.00 77.69 144 ILE A CA 1
ATOM 1112 C C . ILE A 1 144 ? 8.863 -9.891 -16.936 1.00 77.69 144 ILE A C 1
ATOM 1114 O O . ILE A 1 144 ? 8.187 -10.630 -16.222 1.00 77.69 144 ILE A O 1
ATOM 1118 N N . ASP A 1 145 ? 9.832 -9.114 -16.455 1.00 75.38 145 ASP A N 1
ATOM 1119 C CA . ASP A 1 145 ? 10.187 -9.063 -15.040 1.00 75.38 145 ASP A CA 1
ATOM 1120 C C . ASP A 1 145 ? 8.978 -8.621 -14.211 1.00 75.38 145 ASP A C 1
ATOM 1122 O O . ASP A 1 145 ? 8.548 -9.351 -13.324 1.00 75.38 145 ASP A O 1
ATOM 1126 N N . ALA A 1 146 ? 8.336 -7.497 -14.541 1.00 77.56 146 ALA A N 1
ATOM 1127 C CA . ALA A 1 146 ? 7.144 -7.028 -13.833 1.00 77.56 146 ALA A CA 1
ATOM 1128 C C . ALA A 1 146 ? 6.023 -8.082 -13.779 1.00 77.56 146 ALA A C 1
ATOM 1130 O O . ALA A 1 146 ? 5.382 -8.238 -12.739 1.00 77.56 146 ALA A O 1
ATOM 1131 N N . PHE A 1 147 ? 5.808 -8.827 -14.868 1.00 79.31 147 PHE A N 1
ATOM 1132 C CA . PHE A 1 147 ? 4.851 -9.930 -14.917 1.00 79.31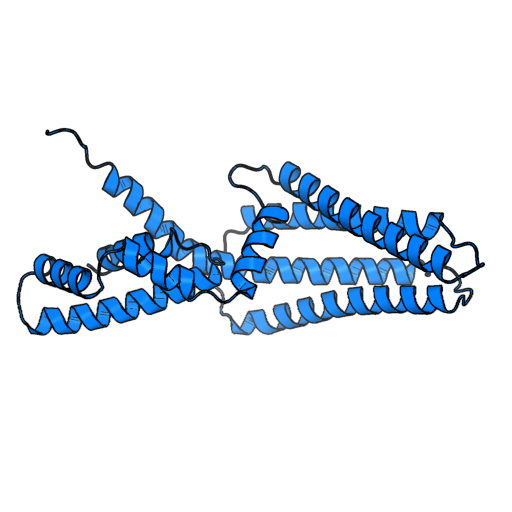 147 PHE A CA 1
ATOM 1133 C C . PHE A 1 147 ? 5.231 -11.070 -13.963 1.00 79.31 147 PHE A C 1
ATOM 1135 O O . PHE A 1 147 ? 4.422 -11.467 -13.122 1.00 79.31 147 PHE A O 1
ATOM 1142 N N . VAL A 1 148 ? 6.460 -11.588 -14.076 1.00 74.75 148 VAL A N 1
ATOM 1143 C CA . VAL A 1 148 ? 6.955 -12.710 -13.261 1.00 74.75 148 VAL A CA 1
ATOM 1144 C C . VAL A 1 148 ? 6.938 -12.339 -11.783 1.00 74.75 148 VAL A C 1
ATOM 1146 O O . VAL A 1 148 ? 6.480 -13.122 -10.952 1.00 74.75 148 VAL A O 1
ATOM 1149 N N . LEU A 1 149 ? 7.380 -11.127 -11.459 1.00 78.25 149 LEU A N 1
ATOM 1150 C CA . LEU A 1 149 ? 7.368 -10.602 -10.107 1.00 78.25 149 LEU A CA 1
ATOM 1151 C C . LEU A 1 149 ? 5.930 -10.473 -9.588 1.00 78.25 149 LEU A C 1
ATOM 1153 O O . LEU A 1 149 ? 5.611 -11.048 -8.555 1.00 78.25 149 LEU A O 1
ATOM 1157 N N . ALA A 1 150 ? 5.006 -9.837 -10.309 1.00 78.69 150 ALA A N 1
ATOM 1158 C CA . ALA A 1 150 ? 3.610 -9.745 -9.863 1.00 78.69 150 ALA A CA 1
ATOM 1159 C C . ALA A 1 150 ? 2.963 -11.128 -9.626 1.00 78.69 150 ALA A C 1
ATOM 1161 O O . ALA A 1 150 ? 2.244 -11.326 -8.637 1.00 78.69 150 ALA A O 1
ATOM 1162 N N . LEU A 1 151 ? 3.260 -12.105 -10.489 1.00 78.31 151 LEU A N 1
ATOM 1163 C CA . LEU A 1 151 ? 2.765 -13.474 -10.366 1.00 78.31 151 LEU A CA 1
ATOM 1164 C C . LEU A 1 151 ? 3.354 -14.199 -9.146 1.00 78.31 151 LEU A C 1
ATOM 1166 O O . LEU A 1 151 ? 2.611 -14.773 -8.353 1.00 78.31 151 LEU A O 1
ATOM 1170 N N . LEU A 1 152 ? 4.675 -14.146 -8.950 1.00 75.31 152 LEU A N 1
ATOM 1171 C CA . LEU A 1 152 ? 5.331 -14.737 -7.778 1.00 75.31 152 LEU A CA 1
ATOM 1172 C C . LEU A 1 152 ? 4.895 -14.049 -6.480 1.00 75.31 152 LEU A C 1
ATOM 1174 O O . LEU A 1 152 ? 4.692 -14.711 -5.467 1.00 75.31 152 LEU A O 1
ATOM 1178 N N . GLY A 1 153 ? 4.703 -12.730 -6.523 1.00 76.69 153 GLY A N 1
ATOM 1179 C CA . GLY A 1 153 ? 4.207 -11.898 -5.425 1.00 76.69 153 GLY A CA 1
ATOM 1180 C C . GLY A 1 153 ? 2.880 -12.381 -4.884 1.00 76.69 153 GLY A C 1
ATOM 1181 O O . GLY A 1 153 ? 2.737 -12.655 -3.690 1.00 76.69 153 GLY A O 1
ATOM 1182 N N . THR A 1 154 ? 1.923 -12.520 -5.793 1.00 79.94 154 THR A N 1
ATOM 1183 C CA . THR A 1 154 ? 0.580 -12.997 -5.468 1.00 79.94 154 THR A CA 1
ATOM 1184 C C . THR A 1 154 ? 0.583 -14.459 -5.041 1.00 79.94 154 THR A C 1
ATOM 1186 O O . THR A 1 154 ? -0.013 -14.783 -4.018 1.00 79.94 154 THR A O 1
ATOM 1189 N N . TRP A 1 155 ? 1.320 -15.324 -5.741 1.00 77.50 155 TRP A N 1
ATOM 1190 C CA . TRP A 1 155 ? 1.404 -16.748 -5.415 1.00 77.50 155 TRP A CA 1
ATOM 1191 C C . TRP A 1 155 ? 2.010 -17.017 -4.032 1.00 77.50 155 TRP A C 1
ATOM 1193 O O . TRP A 1 155 ? 1.457 -17.787 -3.245 1.00 77.50 155 TRP A O 1
ATOM 1203 N N . CYS A 1 156 ? 3.115 -16.347 -3.695 1.00 71.31 156 CYS A N 1
ATOM 1204 C CA . CYS A 1 156 ? 3.719 -16.436 -2.368 1.00 71.31 156 CYS A CA 1
ATOM 1205 C C . CYS A 1 156 ? 2.780 -15.883 -1.286 1.00 71.31 156 CYS A C 1
ATOM 1207 O O . CYS A 1 156 ? 2.679 -16.470 -0.213 1.00 71.31 156 CYS A O 1
ATOM 1209 N N . GLY A 1 157 ? 2.063 -14.789 -1.563 1.00 71.25 157 GLY A N 1
ATOM 1210 C CA . GLY A 1 157 ? 1.124 -14.203 -0.603 1.00 71.25 157 GLY A CA 1
ATOM 1211 C C . GLY A 1 157 ? -0.139 -15.007 -0.336 1.00 71.25 157 GLY A C 1
ATOM 1212 O O . GLY A 1 157 ? -0.786 -14.766 0.679 1.00 71.25 157 GLY A O 1
ATOM 1213 N N . GLU A 1 158 ? -0.488 -15.945 -1.211 1.00 77.56 158 GLU A N 1
ATOM 1214 C CA . GLU A 1 158 ? -1.614 -16.862 -1.013 1.00 77.56 158 GLU A CA 1
ATOM 1215 C C . GLU A 1 158 ? -1.203 -18.159 -0.303 1.00 77.56 158 GLU A C 1
ATOM 1217 O O . GLU A 1 158 ? -2.045 -18.796 0.320 1.00 77.56 158 GLU A O 1
ATOM 1222 N N . ARG A 1 159 ? 0.073 -18.564 -0.384 1.00 72.00 159 ARG A N 1
ATOM 1223 C CA . ARG A 1 159 ? 0.548 -19.858 0.148 1.00 72.00 159 ARG A CA 1
ATOM 1224 C C . ARG A 1 159 ? 1.318 -19.783 1.455 1.00 72.00 159 ARG A C 1
ATOM 1226 O O . ARG A 1 159 ? 1.476 -20.802 2.123 1.00 72.00 159 ARG A O 1
ATOM 1233 N N . VAL A 1 160 ? 1.860 -18.622 1.800 1.00 67.94 160 VAL A N 1
ATOM 1234 C CA . VAL A 1 160 ? 2.604 -18.467 3.048 1.00 67.94 160 VAL A CA 1
ATOM 1235 C C . VAL A 1 160 ? 1.608 -18.193 4.167 1.00 67.94 160 VAL A C 1
ATOM 1237 O O . VAL A 1 160 ? 1.325 -17.039 4.470 1.00 67.94 160 VAL A O 1
ATOM 1240 N N . ASP A 1 161 ? 1.118 -19.259 4.803 1.00 56.06 161 ASP A N 1
ATOM 1241 C CA . ASP A 1 161 ? 0.512 -19.172 6.132 1.00 56.06 161 ASP A CA 1
ATOM 1242 C C . ASP A 1 161 ? 1.609 -18.780 7.132 1.00 56.06 161 ASP A C 1
ATOM 1244 O O . ASP A 1 161 ? 2.580 -19.523 7.324 1.00 56.06 161 ASP A O 1
ATOM 1248 N N . PRO A 1 162 ? 1.548 -17.592 7.745 1.00 55.34 162 PRO A N 1
ATOM 1249 C CA . PRO A 1 162 ? 2.686 -17.098 8.491 1.00 55.34 162 PRO A CA 1
ATOM 1250 C C . PRO A 1 162 ? 2.683 -17.503 9.980 1.00 55.34 162 PRO A C 1
ATOM 1252 O O . PRO A 1 162 ? 1.852 -17.001 10.735 1.00 55.34 162 PRO A O 1
ATOM 1255 N N . PRO A 1 163 ? 3.689 -18.249 10.488 1.00 54.22 163 PRO A N 1
ATOM 1256 C CA . PRO A 1 163 ? 3.960 -18.311 11.926 1.00 54.22 163 PRO A CA 1
ATOM 1257 C C . PRO A 1 163 ? 4.628 -17.013 12.419 1.00 54.22 163 PRO A C 1
ATOM 1259 O O . PRO A 1 163 ? 5.513 -16.457 11.752 1.00 54.22 163 PRO A O 1
ATOM 1262 N N . ALA A 1 164 ? 4.218 -16.524 13.593 1.00 53.41 164 ALA A N 1
ATOM 1263 C CA . ALA A 1 164 ? 4.680 -15.287 14.233 1.00 53.41 164 ALA A CA 1
ATOM 1264 C C . ALA A 1 164 ? 6.213 -15.248 14.430 1.00 53.41 164 ALA A C 1
ATOM 1266 O O . ALA A 1 164 ? 6.792 -16.123 15.070 1.00 53.41 164 ALA A O 1
ATOM 1267 N N . ARG A 1 165 ? 6.899 -14.230 13.887 1.00 56.38 165 ARG A N 1
ATOM 1268 C CA . ARG A 1 165 ? 8.327 -13.962 14.155 1.00 56.38 165 ARG A CA 1
ATOM 1269 C C . ARG A 1 165 ? 8.566 -12.452 14.355 1.00 56.38 165 ARG A C 1
ATOM 1271 O O . ARG A 1 165 ? 7.898 -11.660 13.693 1.00 56.38 165 ARG A O 1
ATOM 1278 N N . PRO A 1 166 ? 9.506 -12.048 15.232 1.00 66.75 166 PRO A N 1
ATOM 1279 C CA . PRO A 1 166 ? 9.664 -10.661 15.689 1.00 66.75 166 PRO A CA 1
ATOM 1280 C C . PRO A 1 166 ? 10.275 -9.695 14.651 1.00 66.75 166 PRO A C 1
ATOM 1282 O O . PRO A 1 166 ? 11.087 -10.091 13.814 1.00 66.75 166 PRO A O 1
ATOM 1285 N N . VAL A 1 167 ? 9.908 -8.407 14.765 1.00 58.00 167 VAL A N 1
ATOM 1286 C CA . VAL A 1 167 ? 10.213 -7.285 13.841 1.00 58.00 167 VAL A CA 1
ATOM 1287 C C . VAL A 1 167 ? 11.707 -7.010 13.633 1.00 58.00 167 VAL A C 1
ATOM 1289 O O . VAL A 1 167 ? 12.127 -6.704 12.523 1.00 58.00 167 VAL A O 1
ATOM 1292 N N . TRP A 1 168 ? 12.552 -7.167 14.652 1.00 60.41 168 TRP A N 1
ATOM 1293 C CA . TRP A 1 168 ? 13.988 -6.865 14.535 1.00 60.41 168 TRP A CA 1
ATOM 1294 C C . TRP A 1 168 ? 14.739 -7.817 13.587 1.00 60.41 168 TRP A C 1
ATOM 1296 O O . TRP A 1 168 ? 15.734 -7.427 12.982 1.00 60.41 168 TRP A O 1
ATOM 1306 N N . ARG A 1 169 ? 14.224 -9.037 13.364 1.00 61.81 169 ARG A N 1
ATOM 1307 C CA . ARG A 1 169 ? 14.742 -9.945 12.322 1.00 61.81 169 ARG A CA 1
ATOM 1308 C C . ARG A 1 169 ? 14.387 -9.499 10.895 1.00 61.81 169 ARG A C 1
ATOM 1310 O O . ARG A 1 169 ? 14.852 -10.119 9.946 1.00 61.81 169 ARG A O 1
ATOM 1317 N N . GLN A 1 170 ? 13.583 -8.446 10.739 1.00 58.38 170 GLN A N 1
ATOM 1318 C CA . GLN A 1 170 ? 13.083 -7.941 9.455 1.00 58.38 170 GLN A CA 1
ATOM 1319 C C . GLN A 1 170 ? 13.847 -6.689 8.985 1.00 58.38 170 GLN A C 1
ATOM 1321 O O . GLN A 1 170 ? 13.753 -6.313 7.823 1.00 58.38 170 GLN A O 1
ATOM 1326 N N . LEU A 1 171 ? 14.665 -6.069 9.845 1.00 60.16 171 LEU A N 1
ATOM 1327 C CA . LEU A 1 171 ? 15.544 -4.949 9.487 1.00 60.16 171 LEU A CA 1
ATOM 1328 C C . LEU A 1 171 ? 16.497 -5.239 8.300 1.00 60.16 171 LEU A C 1
ATOM 1330 O O . LEU A 1 171 ? 16.577 -4.406 7.397 1.00 60.16 171 LEU A O 1
ATOM 1334 N N . PRO A 1 172 ? 17.189 -6.400 8.227 1.00 59.94 172 PRO A N 1
ATOM 1335 C CA . PRO A 1 172 ? 18.062 -6.697 7.086 1.00 59.94 172 PRO A CA 1
ATOM 1336 C C . PRO A 1 172 ? 17.287 -6.873 5.775 1.00 59.94 172 PRO A C 1
ATOM 1338 O O . PRO A 1 172 ? 17.837 -6.644 4.703 1.00 59.94 172 PRO A O 1
ATOM 1341 N N . ILE A 1 173 ? 16.003 -7.227 5.862 1.00 55.38 173 ILE A N 1
ATOM 1342 C CA . ILE A 1 173 ? 15.099 -7.336 4.718 1.00 55.38 173 ILE A CA 1
ATOM 1343 C C . ILE A 1 173 ? 14.835 -5.914 4.205 1.00 55.38 173 ILE A C 1
ATOM 1345 O O . ILE A 1 173 ? 15.227 -5.590 3.099 1.00 55.38 173 ILE A O 1
ATOM 1349 N N . TRP A 1 174 ? 14.359 -4.979 5.026 1.00 55.56 174 TRP A N 1
ATOM 1350 C CA . TRP A 1 174 ? 14.184 -3.581 4.587 1.00 55.56 174 TRP A CA 1
ATOM 1351 C C . TRP A 1 174 ? 15.433 -2.947 3.952 1.00 55.56 174 TRP A C 1
ATOM 1353 O O . TRP A 1 174 ? 15.335 -2.299 2.907 1.00 55.56 174 TRP A O 1
ATOM 1363 N N . LEU A 1 175 ? 16.613 -3.187 4.533 1.00 66.62 175 LEU A N 1
ATOM 1364 C CA . LEU A 1 175 ? 17.884 -2.709 3.982 1.00 66.62 175 LEU A CA 1
ATOM 1365 C C . LEU A 1 175 ? 18.202 -3.328 2.612 1.00 66.62 175 LEU A C 1
ATOM 1367 O O . LEU A 1 175 ? 18.658 -2.617 1.717 1.00 66.62 175 LEU A O 1
ATOM 1371 N N . ALA A 1 176 ? 17.915 -4.616 2.410 1.00 54.19 176 ALA A N 1
ATOM 1372 C CA . ALA A 1 176 ? 18.108 -5.281 1.124 1.00 54.19 176 ALA A CA 1
ATOM 1373 C C . ALA A 1 176 ? 17.136 -4.779 0.035 1.00 54.19 176 ALA A C 1
ATOM 1375 O O . ALA A 1 176 ? 17.526 -4.687 -1.129 1.00 54.19 176 ALA A O 1
ATOM 1376 N N . ALA A 1 177 ? 15.906 -4.381 0.390 1.00 56.31 177 ALA A N 1
ATOM 1377 C CA . ALA A 1 177 ? 14.915 -3.862 -0.561 1.00 56.31 177 ALA A CA 1
ATOM 1378 C C . ALA A 1 177 ? 15.303 -2.460 -1.027 1.00 56.31 177 ALA A C 1
ATOM 1380 O O . ALA A 1 177 ? 15.302 -2.183 -2.227 1.00 56.31 177 ALA A O 1
ATOM 1381 N N . LEU A 1 178 ? 15.683 -1.598 -0.078 1.00 59.62 178 LEU A N 1
ATOM 1382 C CA . LEU A 1 178 ? 16.195 -0.261 -0.370 1.00 59.62 178 LEU A CA 1
ATOM 1383 C C . LEU A 1 178 ? 17.460 -0.333 -1.227 1.00 59.62 178 LEU A C 1
ATOM 1385 O O . LEU A 1 178 ? 17.563 0.387 -2.218 1.00 59.62 178 LEU A O 1
ATOM 1389 N N . ALA A 1 179 ? 18.385 -1.241 -0.900 1.00 62.66 179 ALA A N 1
ATOM 1390 C CA . ALA A 1 179 ? 19.590 -1.456 -1.692 1.00 62.66 179 ALA A CA 1
ATOM 1391 C C . ALA A 1 179 ? 19.268 -1.952 -3.112 1.00 62.66 179 ALA A C 1
ATOM 1393 O O . ALA A 1 179 ? 19.808 -1.414 -4.076 1.00 62.66 179 ALA A O 1
ATOM 1394 N N . GLY A 1 180 ? 18.355 -2.919 -3.262 1.00 58.78 180 GLY A N 1
ATOM 1395 C CA . GLY A 1 180 ? 17.934 -3.439 -4.567 1.00 58.78 180 GLY A CA 1
ATOM 1396 C C . GLY A 1 180 ? 17.274 -2.373 -5.447 1.00 58.78 180 GLY A C 1
ATOM 1397 O O . GLY A 1 180 ? 17.673 -2.186 -6.596 1.00 58.78 180 GLY A O 1
ATOM 1398 N N . GLY A 1 181 ? 16.322 -1.615 -4.894 1.00 56.44 181 GLY A N 1
ATOM 1399 C CA . GLY A 1 181 ? 15.645 -0.525 -5.603 1.00 56.44 181 GLY A CA 1
ATOM 1400 C C . GLY A 1 181 ? 16.587 0.621 -5.987 1.00 56.44 181 GLY A C 1
ATOM 1401 O O . GLY A 1 181 ? 16.561 1.092 -7.128 1.00 56.44 181 GLY A O 1
ATOM 1402 N N . ALA A 1 182 ? 17.474 1.032 -5.074 1.00 59.53 182 ALA A N 1
ATOM 1403 C CA . ALA A 1 182 ? 18.499 2.034 -5.362 1.00 59.53 182 ALA A CA 1
ATOM 1404 C C . ALA A 1 182 ? 19.447 1.559 -6.470 1.00 59.53 182 ALA A C 1
ATOM 1406 O O . ALA A 1 182 ? 19.781 2.331 -7.362 1.00 59.53 182 ALA A O 1
ATOM 1407 N N . CYS A 1 183 ? 19.827 0.280 -6.469 1.00 58.03 183 CYS A N 1
ATOM 1408 C CA . CYS A 1 183 ? 20.736 -0.281 -7.461 1.00 58.03 183 CYS A CA 1
ATOM 1409 C C . CYS A 1 183 ? 20.113 -0.30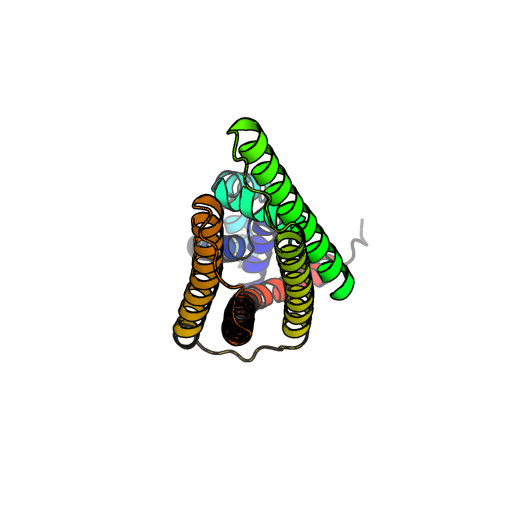3 -8.871 1.00 58.03 183 CYS A C 1
ATOM 1411 O O . CYS A 1 183 ? 20.746 0.173 -9.812 1.00 58.03 183 CYS A O 1
ATOM 1413 N N . VAL A 1 184 ? 18.850 -0.726 -9.023 1.00 59.59 184 VAL A N 1
ATOM 1414 C CA . VAL A 1 184 ? 18.128 -0.659 -10.314 1.00 59.59 184 VAL A CA 1
ATOM 1415 C C . VAL A 1 184 ? 18.012 0.787 -10.813 1.00 59.59 184 VAL A C 1
ATOM 1417 O O . VAL A 1 184 ? 18.251 1.065 -11.988 1.00 59.59 184 VAL A O 1
ATOM 1420 N N . THR A 1 185 ? 17.714 1.725 -9.911 1.00 54.75 185 THR A N 1
ATOM 1421 C CA . THR A 1 185 ? 17.571 3.152 -10.242 1.00 54.75 185 THR A CA 1
ATOM 1422 C C . THR A 1 185 ? 18.905 3.772 -10.669 1.00 54.75 185 THR A C 1
ATOM 1424 O O . THR A 1 185 ? 18.961 4.486 -11.669 1.00 54.75 185 THR A O 1
ATOM 1427 N N . ILE A 1 186 ? 19.994 3.458 -9.959 1.00 63.16 186 ILE A N 1
ATOM 1428 C CA . ILE A 1 186 ? 21.356 3.903 -10.287 1.00 63.16 186 ILE A CA 1
ATOM 1429 C C . ILE A 1 186 ? 21.805 3.323 -11.632 1.00 63.16 186 ILE A C 1
ATOM 1431 O O . ILE A 1 186 ? 22.380 4.052 -12.439 1.00 63.16 186 ILE A O 1
ATOM 1435 N N . VAL A 1 187 ? 21.514 2.048 -11.912 1.00 61.69 187 VAL A N 1
ATOM 1436 C CA . VAL A 1 187 ? 21.837 1.426 -13.206 1.00 61.69 187 VAL A CA 1
ATOM 1437 C C . VAL A 1 187 ? 21.040 2.078 -14.338 1.00 61.69 187 VAL A C 1
ATOM 1439 O O . VAL A 1 187 ? 21.625 2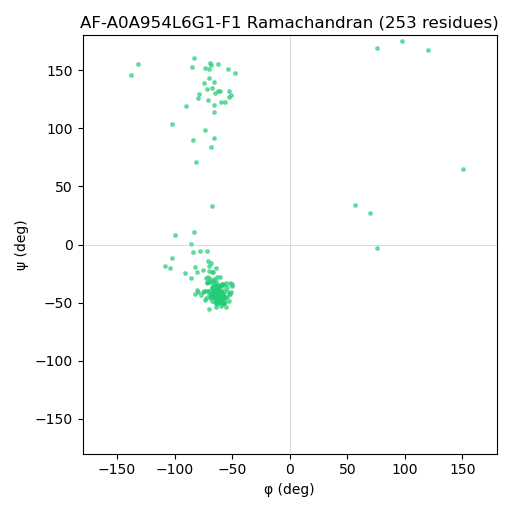.436 -15.359 1.00 61.69 187 VAL A O 1
ATOM 1442 N N . GLY A 1 188 ? 19.739 2.316 -14.150 1.00 61.59 188 GLY A N 1
ATOM 1443 C CA . GLY A 1 188 ? 18.903 3.014 -15.130 1.00 61.59 188 GLY A CA 1
ATOM 1444 C C . GLY A 1 188 ? 19.386 4.441 -15.421 1.00 61.59 188 GLY A C 1
ATOM 1445 O O . GLY A 1 188 ? 19.563 4.807 -16.583 1.00 61.59 188 GLY A O 1
ATOM 1446 N N . LEU A 1 189 ? 19.678 5.227 -14.377 1.00 56.38 189 LEU A N 1
ATOM 1447 C CA . LEU A 1 189 ? 20.242 6.579 -14.495 1.00 56.38 189 LEU A CA 1
ATOM 1448 C C . LEU A 1 189 ? 21.617 6.572 -15.165 1.00 56.38 189 LEU A C 1
ATOM 1450 O O . LEU A 1 189 ? 21.878 7.406 -16.030 1.00 56.38 189 LEU A O 1
ATOM 1454 N N . GLY A 1 190 ? 22.480 5.620 -14.807 1.00 63.78 190 GLY A N 1
ATOM 1455 C CA . GLY A 1 190 ? 23.790 5.443 -15.424 1.00 63.78 190 GLY A CA 1
ATOM 1456 C C . GLY A 1 190 ? 23.670 5.193 -16.924 1.00 63.78 190 GLY A C 1
ATOM 1457 O O . GLY A 1 190 ? 24.275 5.911 -17.716 1.00 63.78 190 GLY A O 1
ATOM 1458 N N . LEU A 1 191 ? 22.819 4.251 -17.333 1.00 60.53 191 LEU A N 1
ATOM 1459 C CA . LEU A 1 191 ? 22.570 3.965 -18.748 1.00 60.53 191 LEU A CA 1
ATOM 1460 C C . LEU A 1 191 ? 21.995 5.182 -19.491 1.00 60.53 191 LEU A C 1
ATOM 1462 O O . LEU A 1 191 ? 22.402 5.456 -20.619 1.00 60.53 191 LEU A O 1
ATOM 1466 N N . MET A 1 192 ? 21.116 5.957 -18.851 1.00 53.50 192 MET A N 1
ATOM 1467 C CA . MET A 1 192 ? 20.522 7.165 -19.431 1.00 53.50 192 MET A CA 1
ATOM 1468 C C . MET A 1 192 ? 21.543 8.305 -19.609 1.00 53.50 192 MET A C 1
ATOM 1470 O O . MET A 1 192 ? 21.576 8.940 -20.664 1.00 53.50 192 MET A O 1
ATOM 1474 N N . VAL A 1 193 ? 22.418 8.537 -18.621 1.00 60.47 193 VAL A N 1
ATOM 1475 C CA . VAL A 1 193 ? 23.512 9.529 -18.688 1.00 60.47 193 VAL A CA 1
ATOM 1476 C C . VAL A 1 193 ? 24.554 9.136 -19.732 1.00 60.47 193 VAL A C 1
ATOM 1478 O O . VAL A 1 193 ? 25.091 9.991 -20.437 1.00 60.47 193 VAL A O 1
ATOM 1481 N N . ILE A 1 194 ? 24.850 7.845 -19.864 1.00 56.81 194 ILE A N 1
ATOM 1482 C CA . ILE A 1 194 ? 25.834 7.401 -20.849 1.00 56.81 194 ILE A CA 1
ATOM 1483 C C . ILE A 1 194 ? 25.250 7.477 -22.269 1.00 56.81 194 ILE A C 1
ATOM 1485 O O . ILE A 1 194 ? 25.920 7.970 -23.181 1.00 56.81 194 ILE A O 1
ATOM 1489 N N . ALA A 1 195 ? 23.975 7.113 -22.448 1.00 54.25 195 ALA A N 1
ATOM 1490 C CA . ALA A 1 195 ? 23.259 7.292 -23.711 1.00 54.25 195 ALA A CA 1
ATOM 1491 C C . ALA A 1 195 ? 23.144 8.774 -24.121 1.00 54.25 195 ALA A C 1
ATOM 1493 O O . ALA A 1 195 ? 23.236 9.091 -25.309 1.00 54.25 195 ALA A O 1
ATOM 1494 N N . SER A 1 196 ? 22.986 9.700 -23.164 1.00 52.72 196 SER A N 1
ATOM 1495 C CA . SER A 1 196 ? 22.914 11.139 -23.458 1.00 52.72 196 SER A CA 1
ATOM 1496 C C . SER A 1 196 ? 24.262 11.744 -23.858 1.00 52.72 196 SER A C 1
ATOM 1498 O O . SER A 1 196 ? 24.294 12.676 -24.660 1.00 52.72 196 SER A O 1
ATOM 1500 N N . ARG A 1 197 ? 25.378 11.188 -23.370 1.00 68.88 197 ARG A N 1
ATOM 1501 C CA . ARG A 1 197 ? 26.739 11.607 -23.753 1.00 68.88 197 ARG A CA 1
ATOM 1502 C C . ARG A 1 197 ? 27.249 10.958 -25.036 1.00 68.88 197 ARG A C 1
ATOM 1504 O O . ARG A 1 197 ? 28.308 11.336 -25.530 1.00 68.88 197 ARG A O 1
ATOM 1511 N N . GLY A 1 198 ? 26.497 10.003 -25.586 1.00 56.22 198 GLY A N 1
ATOM 1512 C CA . GLY A 1 198 ? 26.832 9.319 -26.830 1.00 56.22 198 GLY A CA 1
ATOM 1513 C C . GLY A 1 198 ? 28.203 8.642 -26.787 1.00 56.22 198 GLY A C 1
ATOM 1514 O O . GLY A 1 198 ? 28.909 8.631 -27.792 1.00 56.22 198 GLY A O 1
ATOM 1515 N N . LEU A 1 199 ? 28.585 8.138 -25.614 1.00 59.66 199 LEU A N 1
ATOM 1516 C CA . LEU A 1 199 ? 29.710 7.226 -25.478 1.00 59.66 199 LEU A CA 1
ATOM 1517 C C . LEU A 1 199 ? 29.293 5.889 -26.098 1.00 59.66 199 LEU A C 1
ATOM 1519 O O . LEU A 1 199 ? 28.269 5.330 -25.701 1.00 59.66 199 LEU A O 1
ATOM 1523 N N . ASP A 1 200 ? 30.073 5.394 -27.061 1.00 59.81 200 ASP A N 1
ATOM 1524 C CA . ASP A 1 200 ? 29.963 4.019 -27.554 1.00 59.81 200 ASP A CA 1
ATOM 1525 C C . ASP A 1 200 ? 30.360 3.082 -26.413 1.00 59.81 200 ASP A C 1
ATOM 1527 O O . ASP A 1 200 ? 31.537 2.789 -26.192 1.00 59.81 200 ASP A O 1
ATOM 1531 N N . ILE A 1 201 ? 29.377 2.655 -25.623 1.00 56.53 201 ILE A N 1
ATOM 1532 C CA . ILE A 1 201 ? 29.602 1.566 -24.684 1.00 56.53 201 ILE A CA 1
ATOM 1533 C C . ILE A 1 201 ? 29.527 0.275 -25.501 1.00 56.53 201 ILE A C 1
ATOM 1535 O O . ILE A 1 201 ? 28.499 0.046 -26.150 1.00 56.53 201 ILE A O 1
ATOM 1539 N N . PRO A 1 202 ? 30.537 -0.610 -25.448 1.00 59.97 202 PRO A N 1
ATOM 1540 C CA . PRO A 1 202 ? 30.304 -1.998 -25.814 1.00 59.97 202 PRO A CA 1
ATOM 1541 C C . PRO A 1 202 ? 29.090 -2.487 -25.019 1.00 59.97 202 PRO A C 1
ATOM 1543 O O . PRO A 1 202 ? 29.007 -2.260 -23.811 1.00 59.97 202 PRO A O 1
ATOM 1546 N N . GLY A 1 203 ? 28.113 -3.077 -25.714 1.00 56.06 203 GLY A N 1
ATOM 1547 C CA . GLY A 1 203 ? 26.860 -3.502 -25.094 1.00 56.06 203 GLY A CA 1
ATOM 1548 C C . GLY A 1 203 ? 27.111 -4.286 -23.799 1.00 56.06 203 GLY A C 1
ATOM 1549 O O . GLY A 1 203 ? 28.141 -4.963 -23.696 1.00 56.06 203 GLY A O 1
ATOM 1550 N N . PRO A 1 204 ? 26.209 -4.189 -22.805 1.00 61.00 204 PRO A N 1
ATOM 1551 C CA . PRO A 1 204 ? 26.461 -4.760 -21.497 1.00 61.00 204 PRO A CA 1
ATOM 1552 C C . PRO A 1 204 ? 26.855 -6.229 -21.615 1.00 61.00 204 PRO A C 1
ATOM 1554 O O . PRO A 1 204 ? 26.224 -7.005 -22.342 1.00 61.00 204 PRO A O 1
ATOM 1557 N N . SER A 1 205 ? 27.931 -6.605 -20.927 1.00 67.44 205 SER A N 1
ATOM 1558 C CA . SER A 1 205 ? 28.423 -7.977 -20.973 1.00 67.44 205 SER A CA 1
ATOM 1559 C C . SER A 1 205 ? 27.360 -8.924 -20.409 1.00 67.44 205 SER A C 1
ATOM 1561 O O . SER A 1 205 ? 26.522 -8.535 -19.593 1.00 67.44 205 SER A O 1
ATOM 1563 N N . ARG A 1 206 ? 27.392 -10.204 -20.803 1.00 65.00 206 ARG A N 1
ATOM 1564 C CA . ARG A 1 206 ? 26.458 -11.221 -20.272 1.00 65.00 206 ARG A CA 1
ATOM 1565 C C . ARG A 1 206 ? 26.437 -11.245 -18.735 1.00 65.00 206 ARG A C 1
ATOM 1567 O O . ARG A 1 206 ? 25.390 -11.472 -18.139 1.00 65.00 206 ARG A O 1
ATOM 1574 N N . LEU A 1 207 ? 27.579 -10.955 -18.105 1.00 65.25 207 LEU A N 1
ATOM 1575 C CA . LEU A 1 207 ? 27.713 -10.856 -16.653 1.00 65.25 207 LEU A CA 1
ATOM 1576 C C . LEU A 1 207 ? 26.935 -9.664 -16.073 1.00 65.25 207 LEU A C 1
ATOM 1578 O O . LEU A 1 207 ? 26.277 -9.817 -15.051 1.00 65.25 207 LEU A O 1
ATOM 1582 N N . GLN A 1 208 ? 26.965 -8.497 -16.723 1.00 62.84 208 GLN A N 1
ATOM 1583 C CA . GLN A 1 208 ? 26.233 -7.309 -16.263 1.00 62.84 208 GLN A CA 1
ATOM 1584 C C . GLN A 1 208 ? 24.717 -7.528 -16.304 1.00 62.84 208 GLN A C 1
ATOM 1586 O O . GLN A 1 208 ? 24.024 -7.166 -15.355 1.00 62.84 208 GLN A O 1
ATOM 1591 N N . TRP A 1 209 ? 24.213 -8.194 -17.346 1.00 64.81 209 TRP A N 1
ATOM 1592 C CA . TRP A 1 209 ? 22.806 -8.594 -17.422 1.00 64.81 209 TRP A CA 1
ATOM 1593 C C . TRP A 1 209 ? 22.414 -9.580 -16.320 1.00 64.81 209 TRP A C 1
ATOM 1595 O O . TRP A 1 209 ? 21.377 -9.407 -15.683 1.00 64.81 209 TRP A O 1
ATOM 1605 N N . ALA A 1 210 ? 23.260 -10.578 -16.049 1.00 63.72 210 ALA A N 1
ATOM 1606 C CA . ALA A 1 210 ? 23.016 -11.542 -14.979 1.00 63.72 210 ALA A CA 1
ATOM 1607 C C . ALA A 1 210 ? 22.977 -10.869 -13.596 1.00 63.72 210 ALA A C 1
ATOM 1609 O O . ALA A 1 210 ? 22.086 -11.149 -12.796 1.00 63.72 210 ALA A O 1
ATOM 1610 N N . VAL A 1 211 ? 23.908 -9.948 -13.324 1.00 67.50 211 VAL A N 1
ATOM 1611 C CA . VAL A 1 211 ? 23.943 -9.188 -12.065 1.00 67.50 211 VAL A CA 1
ATOM 1612 C C . VAL A 1 211 ? 22.703 -8.309 -11.918 1.00 67.50 211 VAL A C 1
ATOM 1614 O O . VAL A 1 211 ? 22.079 -8.326 -10.860 1.00 67.50 211 VAL A O 1
ATOM 1617 N N . LEU A 1 212 ? 22.297 -7.599 -12.975 1.00 66.75 212 LEU A N 1
ATOM 1618 C CA . LEU A 1 212 ? 21.097 -6.761 -12.948 1.00 66.75 212 LEU A CA 1
ATOM 1619 C C . LEU A 1 212 ? 19.828 -7.584 -12.672 1.00 66.75 212 LEU A C 1
ATOM 1621 O O . LEU A 1 212 ? 19.006 -7.192 -11.841 1.00 66.75 212 LEU A O 1
ATOM 1625 N N . GLY A 1 213 ? 19.703 -8.753 -13.305 1.00 66.31 213 GLY A N 1
ATOM 1626 C CA . GLY A 1 213 ? 18.608 -9.688 -13.042 1.00 66.31 213 GLY A CA 1
ATOM 1627 C C . GLY A 1 213 ? 18.594 -10.176 -11.590 1.00 66.31 213 GLY A C 1
ATOM 1628 O O . GLY A 1 213 ? 17.565 -10.098 -10.923 1.00 66.31 213 GLY A O 1
ATOM 1629 N N . MET A 1 214 ? 19.746 -10.600 -11.054 1.00 66.38 214 MET A N 1
ATOM 1630 C CA . MET A 1 214 ? 19.856 -11.055 -9.659 1.00 66.38 214 MET A CA 1
ATOM 1631 C C . MET A 1 214 ? 19.488 -9.963 -8.648 1.00 66.38 214 MET A C 1
ATOM 1633 O O . MET A 1 214 ? 18.771 -10.238 -7.688 1.00 66.38 214 MET A O 1
ATOM 1637 N N . VAL A 1 215 ? 19.936 -8.724 -8.869 1.00 66.19 215 VAL A N 1
ATOM 1638 C CA . VAL A 1 215 ? 19.604 -7.576 -8.010 1.00 66.19 215 VAL A CA 1
ATOM 1639 C C . VAL A 1 215 ? 18.103 -7.286 -8.032 1.00 66.19 215 VAL A C 1
ATOM 1641 O O . VAL A 1 215 ? 17.506 -7.052 -6.981 1.00 66.19 215 VAL A O 1
ATOM 1644 N N . THR A 1 216 ? 17.482 -7.354 -9.210 1.00 67.00 216 THR A N 1
ATOM 1645 C CA . THR A 1 216 ? 16.040 -7.127 -9.378 1.00 67.00 216 THR A CA 1
ATOM 1646 C C . THR A 1 216 ? 15.225 -8.198 -8.647 1.00 67.00 216 THR A C 1
ATOM 1648 O O . THR A 1 216 ? 14.315 -7.870 -7.884 1.00 67.00 216 THR A O 1
ATOM 1651 N N . ILE A 1 217 ? 15.605 -9.473 -8.791 1.00 65.88 217 ILE A N 1
ATOM 1652 C CA . ILE A 1 217 ? 14.977 -10.597 -8.079 1.00 65.88 217 ILE A CA 1
ATOM 1653 C C . ILE A 1 217 ? 15.144 -10.444 -6.562 1.00 65.88 217 ILE A C 1
ATOM 1655 O O . ILE A 1 217 ? 14.174 -10.594 -5.819 1.00 65.88 217 ILE A O 1
ATOM 1659 N N . ALA A 1 218 ? 16.348 -10.116 -6.085 1.00 67.12 218 ALA A N 1
ATOM 1660 C CA . ALA A 1 218 ? 16.609 -9.931 -4.660 1.00 67.12 218 ALA A CA 1
ATOM 1661 C C . ALA A 1 218 ? 15.776 -8.780 -4.074 1.00 67.12 218 ALA A C 1
ATOM 1663 O O . ALA A 1 218 ? 15.111 -8.963 -3.052 1.00 67.12 218 ALA A O 1
ATOM 1664 N N . GLY A 1 219 ? 15.745 -7.619 -4.738 1.00 65.00 219 GLY A N 1
ATOM 1665 C CA . GLY A 1 219 ? 14.918 -6.483 -4.325 1.00 65.00 219 GLY A CA 1
ATOM 1666 C C . GLY A 1 219 ? 13.435 -6.849 -4.258 1.00 65.00 219 GLY A C 1
ATOM 1667 O O . GLY A 1 219 ? 12.758 -6.543 -3.276 1.00 65.00 219 GLY A O 1
ATOM 1668 N N . PHE A 1 220 ? 12.949 -7.597 -5.246 1.00 67.38 220 PHE A N 1
ATOM 1669 C CA . PHE A 1 220 ? 11.571 -8.063 -5.280 1.00 67.38 220 PHE A CA 1
ATOM 1670 C C . PHE A 1 220 ? 11.209 -9.017 -4.138 1.00 67.38 220 PHE A C 1
ATOM 1672 O O . PHE A 1 220 ? 10.225 -8.779 -3.440 1.00 67.38 220 PHE A O 1
ATOM 1679 N N . LEU A 1 221 ? 12.004 -10.070 -3.907 1.00 65.06 221 LEU A N 1
ATOM 1680 C CA . LEU A 1 221 ? 11.778 -11.014 -2.800 1.00 65.06 221 LEU A CA 1
ATOM 1681 C C . LEU A 1 221 ? 11.705 -10.291 -1.456 1.00 65.06 221 LEU A C 1
ATOM 1683 O O . LEU A 1 221 ? 10.960 -10.665 -0.548 1.00 65.06 221 LEU A O 1
ATOM 1687 N N . THR A 1 222 ? 12.466 -9.216 -1.353 1.00 62.12 222 THR A N 1
ATOM 1688 C CA . THR A 1 222 ? 12.539 -8.412 -0.156 1.00 62.12 222 THR A CA 1
ATOM 1689 C C . THR A 1 222 ? 11.282 -7.565 0.053 1.00 62.12 222 THR A C 1
ATOM 1691 O O . THR A 1 222 ? 10.689 -7.624 1.129 1.00 62.12 222 THR A O 1
ATOM 1694 N N . VAL A 1 223 ? 10.807 -6.864 -0.984 1.00 65.31 223 VAL A N 1
ATOM 1695 C CA . VAL A 1 223 ? 9.516 -6.146 -0.962 1.00 65.31 223 VAL A CA 1
ATOM 1696 C C . VAL A 1 223 ? 8.365 -7.103 -0.659 1.00 65.31 223 VAL A C 1
ATOM 1698 O O . VAL A 1 223 ? 7.512 -6.802 0.174 1.00 65.31 223 VAL A O 1
ATOM 1701 N N . LEU A 1 224 ? 8.373 -8.285 -1.278 1.00 64.62 224 LEU A N 1
ATOM 1702 C CA . LEU A 1 224 ? 7.385 -9.334 -1.045 1.00 64.62 224 LEU A CA 1
ATOM 1703 C C . LEU A 1 224 ? 7.369 -9.733 0.433 1.00 64.62 224 LEU A C 1
ATOM 1705 O O . LEU A 1 224 ? 6.302 -9.815 1.036 1.00 64.62 224 LEU A O 1
ATOM 1709 N N . THR A 1 225 ? 8.540 -9.907 1.046 1.00 63.06 225 THR A N 1
ATOM 1710 C CA . THR A 1 225 ? 8.642 -10.265 2.465 1.00 63.06 225 THR A CA 1
ATOM 1711 C C . THR A 1 225 ? 8.124 -9.153 3.382 1.00 63.06 225 THR A C 1
ATOM 1713 O O . THR A 1 225 ? 7.403 -9.450 4.334 1.00 63.06 225 THR A O 1
ATOM 1716 N N . CYS A 1 226 ? 8.418 -7.883 3.085 1.00 62.94 226 CYS A N 1
ATOM 1717 C CA . CYS A 1 226 ? 7.862 -6.740 3.818 1.00 62.94 226 CYS A CA 1
ATOM 1718 C C . CYS A 1 226 ? 6.332 -6.677 3.708 1.00 62.94 226 CYS A C 1
ATOM 1720 O O . CYS A 1 226 ? 5.647 -6.536 4.720 1.00 62.94 226 CYS A O 1
ATOM 1722 N N . TYR A 1 227 ? 5.795 -6.874 2.503 1.00 70.00 227 TYR A N 1
ATOM 1723 C CA . TYR A 1 227 ? 4.353 -6.909 2.266 1.00 70.00 227 TYR A CA 1
ATOM 1724 C C . TYR A 1 227 ? 3.662 -8.019 3.072 1.00 70.00 227 TYR A C 1
ATOM 1726 O O . TYR A 1 227 ? 2.625 -7.781 3.691 1.00 70.00 227 TYR A O 1
ATOM 1734 N N . GLN A 1 228 ? 4.259 -9.218 3.149 1.00 67.31 228 GLN A N 1
ATOM 1735 C CA . GLN A 1 228 ? 3.709 -10.307 3.969 1.00 67.31 228 GLN A CA 1
ATOM 1736 C C . GLN A 1 228 ? 3.603 -9.936 5.450 1.00 67.31 228 GLN A C 1
ATOM 1738 O O . GLN A 1 228 ? 2.699 -10.392 6.147 1.00 67.31 228 GLN A O 1
ATOM 1743 N N . LEU A 1 229 ? 4.544 -9.144 5.959 1.00 65.81 229 LEU A N 1
ATOM 1744 C CA . LEU A 1 229 ? 4.595 -8.782 7.372 1.00 65.81 229 LEU A CA 1
ATOM 1745 C C . LEU A 1 229 ? 3.496 -7.796 7.749 1.00 65.81 229 LEU A C 1
ATOM 1747 O O . LEU A 1 229 ? 2.872 -7.962 8.795 1.00 65.81 229 LEU A O 1
ATOM 1751 N N . GLU A 1 230 ? 3.219 -6.821 6.888 1.00 67.19 230 GLU A N 1
ATOM 1752 C CA . GLU A 1 230 ? 2.077 -5.926 7.072 1.00 67.19 230 GLU A CA 1
ATOM 1753 C C . GLU A 1 230 ? 0.756 -6.683 6.975 1.00 67.19 230 GLU A C 1
ATOM 1755 O O . GLU A 1 230 ? -0.117 -6.506 7.825 1.00 67.19 230 GLU A O 1
ATOM 1760 N N . ARG A 1 231 ? 0.643 -7.611 6.015 1.00 70.25 231 ARG A N 1
ATOM 1761 C CA . ARG A 1 231 ? -0.558 -8.438 5.846 1.00 70.25 231 ARG A CA 1
ATOM 1762 C C . ARG A 1 231 ? -0.927 -9.228 7.104 1.00 70.25 231 ARG A C 1
ATOM 1764 O O . ARG A 1 231 ? -2.106 -9.373 7.401 1.00 70.25 231 ARG A O 1
ATOM 1771 N N . ARG A 1 232 ? 0.062 -9.683 7.883 1.00 67.69 232 ARG A N 1
ATOM 1772 C CA . ARG A 1 232 ? -0.173 -10.369 9.169 1.00 67.69 232 ARG A CA 1
ATOM 1773 C C . ARG A 1 232 ? -0.906 -9.492 10.177 1.00 67.69 232 ARG A C 1
ATOM 1775 O O . ARG A 1 232 ? -1.832 -9.968 10.818 1.00 67.69 232 ARG A O 1
ATOM 1782 N N . LYS A 1 233 ? -0.486 -8.232 10.320 1.00 68.50 233 LYS A N 1
ATOM 1783 C CA . LYS A 1 233 ? -1.117 -7.306 11.270 1.00 68.50 233 LYS A CA 1
ATOM 1784 C C . LYS A 1 233 ? -2.557 -7.000 10.869 1.00 68.50 233 LYS A C 1
ATOM 1786 O O . LYS A 1 233 ? -3.409 -6.833 11.728 1.00 68.50 233 LYS A O 1
ATOM 1791 N N . LEU A 1 234 ? -2.823 -6.961 9.565 1.00 73.81 234 LEU A N 1
ATOM 1792 C CA . LEU A 1 234 ? -4.166 -6.748 9.029 1.00 73.81 234 LEU A CA 1
ATOM 1793 C C . LEU A 1 234 ? -5.076 -7.955 9.264 1.00 73.81 234 LEU A C 1
ATOM 1795 O O . LEU A 1 234 ? -6.214 -7.772 9.674 1.00 73.81 234 LEU A O 1
ATOM 1799 N N . ALA A 1 235 ? -4.552 -9.175 9.115 1.00 76.19 235 ALA A N 1
ATOM 1800 C CA . ALA A 1 235 ? -5.328 -10.401 9.291 1.00 76.19 235 ALA A CA 1
ATOM 1801 C C . ALA A 1 235 ? -5.933 -10.561 10.702 1.00 76.19 235 ALA A C 1
ATOM 1803 O O . ALA A 1 235 ? -6.972 -11.199 10.850 1.00 76.19 235 ALA A O 1
ATOM 1804 N N . GLU A 1 236 ? -5.312 -9.998 11.745 1.00 73.56 236 GLU A N 1
ATOM 1805 C CA . GLU A 1 236 ? -5.896 -9.990 13.097 1.00 73.56 236 GLU A CA 1
ATOM 1806 C C . GLU A 1 236 ? -7.174 -9.147 13.174 1.00 73.56 236 GLU A C 1
ATOM 1808 O O . GLU A 1 236 ? -8.113 -9.526 13.873 1.00 73.56 236 GLU A O 1
ATOM 1813 N N . TRP A 1 237 ? -7.232 -8.044 12.425 1.00 74.06 237 TRP A N 1
ATOM 1814 C CA . TRP A 1 237 ? -8.415 -7.191 12.333 1.00 74.06 237 TRP A CA 1
ATOM 1815 C C . TRP A 1 237 ? -9.454 -7.765 11.369 1.00 74.06 237 TRP A C 1
ATOM 1817 O O . TRP A 1 237 ? -10.632 -7.786 11.708 1.00 74.06 237 TRP A O 1
ATOM 1827 N N . ASP A 1 238 ? -9.029 -8.346 10.245 1.00 73.25 238 ASP A N 1
ATOM 1828 C CA . ASP A 1 238 ? -9.937 -8.997 9.287 1.00 73.25 238 ASP A CA 1
ATOM 1829 C C . ASP A 1 238 ? -10.664 -10.213 9.906 1.00 73.25 238 ASP A C 1
ATOM 1831 O O . ASP A 1 238 ? -11.784 -10.544 9.527 1.00 73.25 238 ASP A O 1
ATOM 1835 N N . ARG A 1 239 ? -10.072 -10.888 10.906 1.00 74.81 239 ARG A N 1
ATOM 1836 C CA . ARG A 1 239 ? -10.773 -11.945 11.664 1.00 74.81 239 ARG A CA 1
ATOM 1837 C C . ARG A 1 239 ? -11.937 -11.414 12.493 1.00 74.81 239 ARG A C 1
ATOM 1839 O O . ARG A 1 239 ? -12.887 -12.156 12.725 1.00 74.81 239 ARG A O 1
ATOM 1846 N N . LEU A 1 240 ? -11.864 -10.167 12.953 1.00 68.94 240 LEU A N 1
ATOM 1847 C CA . LEU A 1 240 ? -12.963 -9.545 13.686 1.00 68.94 240 LEU A CA 1
ATOM 1848 C C . LEU A 1 240 ? -14.126 -9.229 12.735 1.00 68.94 240 LEU A C 1
ATOM 1850 O O . LEU A 1 240 ? -15.273 -9.370 13.150 1.00 68.94 240 LEU A O 1
ATOM 1854 N N . ASP A 1 241 ? -13.854 -8.909 11.462 1.00 60.47 241 ASP A N 1
ATOM 1855 C CA . ASP A 1 241 ? -14.887 -8.658 10.442 1.00 60.47 241 ASP A CA 1
ATOM 1856 C C . ASP A 1 241 ? -15.807 -9.876 10.236 1.00 60.47 241 ASP A C 1
ATOM 1858 O O . ASP A 1 241 ? -17.027 -9.718 10.207 1.00 60.47 241 ASP A O 1
ATOM 1862 N N . LEU A 1 242 ? -15.251 -11.095 10.180 1.00 58.47 242 LEU A N 1
ATOM 1863 C CA . LEU A 1 242 ? -16.040 -12.324 9.979 1.00 58.47 242 LEU A CA 1
ATOM 1864 C C . LEU A 1 242 ? -17.091 -12.536 11.080 1.00 58.47 242 LEU A C 1
ATOM 1866 O O . LEU A 1 242 ? -18.197 -12.986 10.807 1.00 58.47 242 LEU A O 1
ATOM 1870 N N . THR A 1 243 ? -16.777 -12.143 12.316 1.00 60.75 243 THR A N 1
ATOM 1871 C CA . THR A 1 243 ? -17.720 -12.257 13.440 1.00 60.75 243 THR A CA 1
ATOM 1872 C C . THR A 1 243 ? -18.828 -11.198 13.417 1.00 60.75 243 THR A C 1
ATOM 1874 O O . THR A 1 243 ? -19.875 -11.393 14.031 1.00 60.75 243 THR A O 1
ATOM 1877 N N . VAL A 1 244 ? -18.623 -10.068 12.725 1.00 60.47 244 VAL A N 1
ATOM 1878 C CA . VAL A 1 244 ? -19.613 -8.979 12.633 1.00 60.47 244 VAL A CA 1
ATOM 1879 C C . VAL A 1 244 ? -20.687 -9.290 11.607 1.00 60.47 244 VAL A C 1
ATOM 1881 O O . VAL A 1 244 ? -21.854 -9.015 11.881 1.00 60.47 244 VAL A O 1
ATOM 1884 N N . ASP A 1 245 ? -20.312 -9.854 10.461 1.00 63.03 245 ASP A N 1
ATOM 1885 C CA . ASP A 1 245 ? -21.275 -10.243 9.429 1.00 63.03 245 ASP A CA 1
ATOM 1886 C C . ASP A 1 245 ? -22.168 -11.391 9.942 1.00 63.03 245 ASP A C 1
ATOM 1888 O O . ASP A 1 245 ? -23.391 -11.307 9.838 1.00 63.03 245 ASP A O 1
ATOM 1892 N N . GLU A 1 246 ? -21.594 -12.367 10.657 1.00 64.25 246 GLU A N 1
ATOM 1893 C CA . GLU A 1 246 ? -22.355 -13.439 11.323 1.00 64.25 246 GLU A CA 1
ATOM 1894 C C . GLU A 1 246 ? -23.276 -12.921 12.447 1.00 64.25 246 GLU A C 1
ATOM 1896 O O . GLU A 1 246 ? -24.383 -13.426 12.632 1.00 64.25 246 GLU A O 1
ATOM 1901 N N . ALA A 1 247 ? -22.861 -11.894 13.199 1.00 60.47 247 ALA A N 1
ATOM 1902 C CA . ALA A 1 247 ? -23.683 -11.307 14.263 1.00 60.47 247 ALA A CA 1
ATOM 1903 C C . ALA A 1 247 ? -24.744 -10.315 13.743 1.00 60.47 247 ALA A C 1
ATOM 1905 O O . ALA A 1 247 ? -25.740 -10.060 14.422 1.00 60.47 247 ALA A O 1
ATOM 1906 N N . GLY A 1 248 ? -24.524 -9.727 12.563 1.00 55.84 248 GLY A N 1
ATOM 1907 C CA . GLY A 1 248 ? -25.428 -8.784 11.900 1.00 55.84 248 GLY A CA 1
ATOM 1908 C C . GLY A 1 248 ? -26.557 -9.450 11.109 1.00 55.84 248 GLY A C 1
ATOM 1909 O O . GLY A 1 248 ? -27.576 -8.803 10.868 1.00 55.84 248 GLY A O 1
ATOM 1910 N N . GLU A 1 249 ? -26.407 -10.730 10.761 1.00 50.97 249 GLU A N 1
ATOM 1911 C CA . GLU A 1 249 ? -27.461 -11.580 10.188 1.00 50.97 249 GLU A CA 1
ATOM 1912 C C . GLU A 1 249 ? -28.398 -12.199 11.242 1.00 50.97 249 GLU A C 1
ATOM 1914 O O . GLU A 1 249 ? -29.246 -13.028 10.908 1.00 50.97 249 GLU A O 1
ATOM 1919 N N . ALA A 1 250 ? -28.328 -11.762 12.507 1.00 51.78 250 ALA A N 1
ATOM 1920 C CA . ALA A 1 250 ? -29.420 -12.009 13.445 1.00 51.78 250 ALA A CA 1
ATOM 1921 C C . ALA A 1 250 ? -30.736 -11.516 12.805 1.00 51.78 250 ALA A C 1
ATOM 1923 O O . ALA A 1 250 ? -30.793 -10.381 12.314 1.00 51.78 250 ALA A O 1
ATOM 1924 N N . PRO A 1 251 ? -31.769 -12.372 12.735 1.00 45.47 251 PRO A N 1
ATOM 1925 C CA . PRO A 1 251 ? -32.830 -12.242 11.755 1.00 45.47 251 PRO A CA 1
ATOM 1926 C C . PRO A 1 251 ? -33.543 -10.903 11.913 1.00 45.47 251 PRO A C 1
ATOM 1928 O O . PRO A 1 251 ? -34.138 -10.612 12.948 1.00 45.47 251 PRO A O 1
ATOM 1931 N N . ARG A 1 252 ? -33.566 -10.116 10.832 1.00 50.34 252 ARG A N 1
ATOM 1932 C CA . ARG A 1 252 ? -34.554 -9.044 10.618 1.00 50.34 252 ARG A CA 1
ATOM 1933 C C . ARG A 1 252 ? -35.966 -9.622 10.398 1.00 50.34 252 ARG A C 1
ATOM 1935 O O . ARG A 1 252 ? -36.748 -9.068 9.635 1.00 50.34 252 ARG A O 1
ATOM 1942 N N . GLU A 1 253 ? -36.284 -10.744 11.036 1.00 43.19 253 GLU A N 1
ATOM 1943 C CA . GLU A 1 253 ? -37.631 -11.279 11.153 1.00 43.19 253 GLU A CA 1
ATOM 1944 C C . GLU A 1 253 ? -38.108 -10.934 12.557 1.00 43.19 253 GLU A C 1
ATOM 1946 O O . GLU A 1 253 ? -37.632 -11.513 13.528 1.00 43.19 253 GLU A O 1
ATOM 1951 N N . LEU A 1 254 ? -38.971 -9.923 12.628 1.00 44.47 254 LEU A N 1
ATOM 1952 C CA . LEU A 1 254 ? -39.964 -9.591 13.661 1.00 44.47 254 LEU A CA 1
ATOM 1953 C C . LEU A 1 254 ? -40.147 -8.065 13.659 1.00 44.47 254 LEU A C 1
ATOM 1955 O O . LEU A 1 254 ? -39.807 -7.361 14.609 1.00 44.47 254 LEU A O 1
ATOM 1959 N N . ALA A 1 255 ? -40.674 -7.569 12.542 1.00 40.31 255 ALA A N 1
ATOM 1960 C CA . ALA A 1 255 ? -41.453 -6.342 12.471 1.00 40.31 255 ALA A CA 1
ATOM 1961 C C . ALA A 1 255 ? -42.752 -6.674 11.733 1.00 40.31 255 ALA A C 1
ATOM 1963 O O . ALA A 1 255 ? -42.658 -7.395 10.712 1.00 40.31 255 ALA A O 1
#

Sequence (255 aa):
MQDRLKIAVERIVRPVDAPATTKLRMREELFAHLLAVQAEEASRGGSDEEVMKRSLERLGGSDVLTSELQASLPWHERHERRMNRWFGKRDGETPVAFAVRYAASVFVLAGVSIALALLGRALFGASRPMAHGAAFGMVAMFVIDAFVLALLGTWCGERVDPPARPVWRQLPIWLAALAGGACVTIVGLGLMVIASRGLDIPGPSRLQWAVLGMVTIAGFLTVLTCYQLERRKLAEWDRLDLTVDEAGEAPRELA

Radius of gyration: 25.3 Å; Cα contacts (8 Å, |Δi|>4): 144; chains: 1; bounding box: 72×39×72 Å

pLDDT: mean 77.35, std 14.7, range [40.31, 97.5]

Foldseek 3Di:
DLLVLLVLLCLLLVVALFDLVLSLVSSVVSSVQLVVQLVVLVVVPDDSVVSNVVSVVVVPDSVVSSVVSNVPDDPVRNVVSVVCVQQPDDPPDDLQNSLLSNLVVLLVVLVVVVVVVVVVCVVVVVPDDDPVVVSVVVSVVVSVLSSVLSSVLVVCLVPCPDDDDDDVVLVVLVVLLVVLVVVLVVVVVVVVVCVVVPPPDPPDDPVNVVVNVVSSVRNSVSVSVVVSVSVVSSVVSVVSVVVVVVVVVPPPPDD

Mean predicted aligned error: 9.01 Å

Nearest PDB structures (foldseek):
  6uzl-assembly1_B  TM=2.543E-01  e=4.651E+00  Escherichia coli

Secondary structure (DSSP, 8-state):
-HHHHHHHHHHHHTTS---HHHHHHHHHHHHHHHHHHHHHHHHT---HHHHHHHHHHHH--HHHHHHHHHHHS-HHHHHHHHHHHHHSPPTT--HHHHHHHHHHHHHHHHHHHHHHHHHHHHHHT--SPP-HHHHHHHHHHHHHHHHHHHHHHHHHHHH--PPP--GGGGHHHHHHHHHHHHHHHHHHHHHHHHHHHT--PPPPPHHHHHHHHHHHHHHHHHHHHHHHHHHHHHHHHHHHHHHHHHHHTS-----